Protein AF-A0A963B9F1-F1 (afdb_monomer_lite)

Structure (mmCIF, N/CA/C/O backbone):
data_AF-A0A963B9F1-F1
#
_entry.id   AF-A0A963B9F1-F1
#
loop_
_atom_site.group_PDB
_atom_site.id
_atom_site.type_symbol
_atom_site.label_atom_id
_atom_site.label_alt_id
_atom_site.label_comp_id
_atom_site.label_asym_id
_atom_site.label_entity_id
_atom_site.label_seq_id
_atom_site.pdbx_PDB_ins_code
_atom_site.Cartn_x
_atom_site.Cartn_y
_atom_site.Cartn_z
_atom_site.occupancy
_atom_site.B_iso_or_equiv
_atom_site.auth_seq_id
_atom_site.auth_comp_id
_atom_site.auth_asym_id
_atom_site.auth_atom_id
_atom_site.pdbx_PDB_model_num
ATOM 1 N N . ALA A 1 1 ? 7.879 -21.511 37.161 1.00 38.56 1 ALA A N 1
ATOM 2 C CA . ALA A 1 1 ? 8.448 -20.151 37.228 1.00 38.56 1 ALA A CA 1
ATOM 3 C C . ALA A 1 1 ? 9.359 -19.975 36.019 1.00 38.56 1 ALA A C 1
ATOM 5 O O . ALA A 1 1 ? 10.278 -20.769 35.866 1.00 38.56 1 ALA A O 1
ATOM 6 N N . ALA A 1 2 ? 9.032 -19.056 35.110 1.00 40.66 2 ALA A N 1
ATOM 7 C CA . ALA A 1 2 ? 9.805 -18.813 33.893 1.00 40.66 2 ALA A CA 1
ATOM 8 C C . ALA A 1 2 ? 10.841 -17.713 34.165 1.00 40.66 2 ALA A C 1
ATOM 10 O O . ALA A 1 2 ? 10.472 -16.612 34.568 1.00 40.66 2 ALA A O 1
ATOM 11 N N . ASN A 1 3 ? 12.123 -18.031 33.975 1.00 40.22 3 ASN A N 1
ATOM 12 C CA . ASN A 1 3 ? 13.225 -17.074 34.048 1.00 40.22 3 ASN A CA 1
ATOM 13 C C . ASN A 1 3 ? 13.148 -16.115 32.852 1.00 40.22 3 ASN A C 1
ATOM 15 O O . ASN A 1 3 ? 13.324 -16.539 31.710 1.00 40.22 3 ASN A O 1
ATOM 19 N N . GLY A 1 4 ? 12.885 -14.834 33.116 1.00 43.22 4 GLY A N 1
ATOM 20 C CA . GLY A 1 4 ? 12.982 -13.767 32.122 1.00 43.22 4 GLY A CA 1
ATOM 21 C C . GLY A 1 4 ? 14.445 -13.458 31.814 1.00 43.22 4 GLY A C 1
ATOM 22 O O . GLY A 1 4 ? 15.219 -13.166 32.724 1.00 43.22 4 GLY A O 1
ATOM 23 N N . GLN A 1 5 ? 14.831 -13.539 30.542 1.00 39.75 5 GLN A N 1
ATOM 24 C CA . GLN A 1 5 ? 16.130 -13.039 30.098 1.00 39.75 5 GLN A CA 1
ATOM 25 C C . GLN A 1 5 ? 16.158 -11.500 30.129 1.00 39.75 5 GLN A C 1
ATOM 27 O O . GLN A 1 5 ? 15.145 -10.871 29.811 1.00 39.75 5 GLN A O 1
ATOM 32 N N . PRO A 1 6 ? 17.293 -10.877 30.497 1.00 45.78 6 PRO A N 1
ATOM 33 C CA . PRO A 1 6 ? 17.422 -9.427 30.531 1.00 45.78 6 PRO A CA 1
ATOM 34 C C . PRO A 1 6 ? 17.456 -8.846 29.111 1.00 45.78 6 PRO A C 1
ATOM 36 O O . PRO A 1 6 ? 18.251 -9.254 28.267 1.00 45.78 6 PRO A O 1
ATOM 39 N N . ILE A 1 7 ? 16.587 -7.868 28.857 1.00 46.06 7 ILE A N 1
ATOM 40 C CA . ILE A 1 7 ? 16.582 -7.075 27.626 1.00 46.06 7 ILE A CA 1
ATOM 41 C C . ILE A 1 7 ? 17.747 -6.082 27.706 1.00 46.06 7 ILE A C 1
ATOM 43 O O . ILE A 1 7 ? 17.786 -5.225 28.588 1.00 46.06 7 ILE A O 1
ATOM 47 N N . HIS A 1 8 ? 18.705 -6.193 26.786 1.00 43.38 8 HIS A N 1
ATOM 48 C CA . HIS A 1 8 ? 19.819 -5.254 26.680 1.00 43.38 8 HIS A CA 1
ATOM 49 C C . HIS A 1 8 ? 19.353 -3.963 25.996 1.00 43.38 8 HIS A C 1
ATOM 51 O O . HIS A 1 8 ? 19.179 -3.913 24.780 1.00 43.38 8 HIS A O 1
ATOM 57 N N . HIS A 1 9 ? 19.167 -2.899 26.776 1.00 48.62 9 HIS A N 1
ATOM 58 C CA . HIS A 1 9 ? 19.015 -1.551 26.237 1.00 48.62 9 HIS A CA 1
ATOM 59 C C . HIS A 1 9 ? 20.385 -1.056 25.752 1.00 48.62 9 HIS A C 1
ATOM 61 O O . HIS A 1 9 ? 21.224 -0.645 26.553 1.00 48.62 9 HIS A O 1
ATOM 67 N N . LEU A 1 10 ? 20.631 -1.114 24.442 1.00 50.66 10 LEU A N 1
ATOM 68 C CA . LEU A 1 10 ? 21.811 -0.502 23.827 1.00 50.66 10 LEU A CA 1
ATOM 69 C C . LEU A 1 10 ? 21.589 1.013 23.742 1.00 50.66 10 LEU A C 1
ATOM 71 O O . LEU A 1 10 ? 20.921 1.510 22.839 1.00 50.66 10 LEU A O 1
ATOM 75 N N . ASN A 1 11 ? 22.110 1.747 24.726 1.00 50.19 11 ASN A N 1
ATOM 76 C CA . ASN A 1 11 ? 22.106 3.206 24.715 1.00 50.19 11 ASN A CA 1
ATOM 77 C C . ASN A 1 11 ? 23.386 3.714 24.036 1.00 50.19 11 ASN A C 1
ATOM 79 O O . ASN A 1 11 ? 24.432 3.838 24.671 1.00 50.19 11 ASN A O 1
ATOM 83 N N . TYR A 1 12 ? 23.292 3.992 22.737 1.00 54.94 12 TYR A N 1
ATOM 84 C CA . TYR A 1 12 ? 24.408 4.439 21.896 1.00 54.94 12 TYR A CA 1
ATOM 85 C C . TYR A 1 12 ? 25.029 5.776 22.344 1.00 54.94 12 TYR A C 1
ATOM 87 O O . TYR A 1 12 ? 26.174 6.061 22.010 1.00 54.94 12 TYR A O 1
ATOM 95 N N . PHE A 1 13 ? 24.319 6.578 23.144 1.00 56.03 13 PHE A N 1
ATOM 96 C CA . PHE A 1 13 ? 24.822 7.861 23.651 1.00 56.03 13 PHE A CA 1
ATOM 97 C C . PHE A 1 13 ? 25.803 7.738 24.826 1.00 56.03 13 PHE A C 1
ATOM 99 O O . PHE A 1 13 ? 26.420 8.731 25.197 1.00 56.03 13 PHE A O 1
ATOM 106 N N . ASN A 1 14 ? 25.967 6.540 25.398 1.00 61.44 14 ASN A N 1
ATOM 107 C CA . ASN A 1 14 ? 26.975 6.288 26.433 1.00 61.44 14 ASN A CA 1
ATOM 108 C C . ASN A 1 14 ? 28.345 5.896 25.861 1.00 61.44 14 ASN A C 1
ATOM 110 O O . ASN A 1 14 ? 29.298 5.760 26.626 1.00 61.44 14 ASN A O 1
ATOM 114 N N . ASP A 1 15 ? 28.453 5.694 24.546 1.00 72.12 15 ASP A N 1
ATOM 115 C CA . ASP A 1 15 ? 29.719 5.380 23.895 1.00 72.12 15 ASP A CA 1
ATOM 116 C C . ASP A 1 15 ? 30.427 6.662 23.429 1.00 72.12 15 ASP A C 1
ATOM 118 O O . ASP A 1 15 ? 29.980 7.375 22.526 1.00 72.12 15 ASP A O 1
ATOM 122 N N . GLU A 1 16 ? 31.570 6.943 24.051 1.00 74.69 16 GLU A N 1
ATOM 123 C CA . GLU A 1 16 ? 32.394 8.123 23.791 1.00 74.69 16 GLU A CA 1
ATOM 124 C C . GLU A 1 16 ? 32.883 8.186 22.331 1.00 74.69 16 GLU A C 1
ATOM 126 O O . GLU A 1 16 ? 33.052 9.277 21.775 1.00 74.69 16 GLU A O 1
ATOM 131 N N . ALA A 1 17 ? 33.075 7.032 21.681 1.00 72.81 17 ALA A N 1
ATOM 132 C CA . ALA A 1 17 ? 33.458 6.967 20.273 1.00 72.81 17 ALA A CA 1
ATOM 133 C C . ALA A 1 17 ? 32.316 7.436 19.358 1.00 72.81 17 ALA A C 1
ATOM 135 O O . ALA A 1 17 ? 32.539 8.234 18.442 1.00 72.81 17 ALA A O 1
ATOM 136 N N . THR A 1 18 ? 31.087 7.012 19.658 1.00 73.31 18 THR A N 1
ATOM 137 C CA . THR A 1 18 ? 29.875 7.417 18.936 1.00 73.31 18 THR A CA 1
ATOM 138 C C . THR A 1 18 ? 29.621 8.922 19.075 1.00 73.31 18 THR A C 1
ATOM 140 O O . THR A 1 18 ? 29.355 9.605 18.084 1.00 73.31 18 THR A O 1
ATOM 143 N N . VAL A 1 19 ? 29.793 9.482 20.277 1.00 73.81 19 VAL A N 1
ATOM 144 C CA . VAL A 1 19 ? 29.655 10.931 20.509 1.00 73.81 19 VAL A CA 1
ATOM 145 C C . VAL A 1 19 ? 30.707 11.726 19.729 1.00 73.81 19 VAL A C 1
ATOM 147 O O . VAL A 1 19 ? 30.368 12.713 19.072 1.00 73.81 19 VAL A O 1
ATOM 150 N N . ARG A 1 20 ? 31.975 11.287 19.730 1.00 70.19 20 ARG A N 1
ATOM 151 C CA . ARG A 1 20 ? 33.034 11.938 18.934 1.00 70.19 20 ARG A CA 1
ATOM 152 C C . ARG A 1 20 ? 32.742 11.903 17.439 1.00 70.19 20 ARG A C 1
ATOM 154 O O . ARG A 1 20 ? 32.940 12.914 16.767 1.00 70.19 20 ARG A O 1
ATOM 161 N N . PHE A 1 21 ? 32.265 10.771 16.924 1.00 76.56 21 PHE A N 1
ATOM 162 C CA . PHE A 1 21 ? 31.888 10.644 15.519 1.00 76.56 21 PHE A CA 1
ATOM 163 C C . PHE A 1 21 ? 30.776 11.629 15.144 1.00 76.56 21 PHE A C 1
ATOM 165 O O . PHE A 1 21 ? 30.893 12.313 14.127 1.00 76.56 21 PHE A O 1
ATOM 172 N N . LEU A 1 22 ? 29.732 11.752 15.970 1.00 74.75 22 LEU A N 1
ATOM 173 C CA . LEU A 1 22 ? 28.625 12.686 15.733 1.00 74.75 22 LEU A CA 1
ATOM 174 C C . LEU A 1 22 ? 29.092 14.147 15.743 1.00 74.75 22 LEU A C 1
ATOM 176 O O . LEU A 1 22 ? 28.729 14.911 14.852 1.00 74.75 22 LEU A O 1
ATOM 180 N N . LEU A 1 23 ? 29.950 14.527 16.691 1.00 75.31 23 LEU A N 1
ATOM 181 C CA . LEU A 1 23 ? 30.514 15.881 16.744 1.00 75.31 23 LEU A CA 1
ATOM 182 C C . LEU A 1 23 ? 31.376 16.195 15.513 1.00 75.31 23 LEU A C 1
ATOM 184 O O . LEU A 1 23 ? 31.288 17.290 14.961 1.00 75.31 23 LEU A O 1
ATOM 188 N N . HIS A 1 24 ? 32.172 15.227 15.053 1.00 72.50 24 HIS A N 1
ATOM 189 C CA . HIS A 1 24 ? 33.016 15.390 13.871 1.00 72.50 24 HIS A CA 1
ATOM 190 C C . HIS A 1 24 ? 32.199 15.454 12.571 1.00 72.50 24 HIS A C 1
ATOM 192 O O . HIS A 1 24 ? 32.461 16.289 11.709 1.00 72.50 24 HIS A O 1
ATOM 198 N N . SER A 1 25 ? 31.199 14.584 12.418 1.00 75.00 25 SER A N 1
ATOM 199 C CA . SER A 1 25 ? 30.391 14.477 11.194 1.00 75.00 25 SER A CA 1
ATOM 200 C C . SER A 1 25 ? 29.403 15.627 11.015 1.00 75.00 25 SER A C 1
ATOM 202 O O . SER A 1 25 ? 29.136 16.025 9.883 1.00 75.00 25 SER A O 1
ATOM 204 N N . LEU A 1 26 ? 28.904 16.204 12.110 1.00 74.62 26 LEU A N 1
ATOM 205 C CA . LEU A 1 26 ? 28.007 17.359 12.055 1.00 74.62 26 LEU A CA 1
ATOM 206 C C . LEU A 1 26 ? 28.749 18.690 11.854 1.00 74.62 26 LEU A C 1
ATOM 208 O O . LEU A 1 26 ? 28.098 19.715 11.669 1.00 74.62 26 LEU A O 1
ATOM 212 N N . GLY A 1 27 ? 30.089 18.696 11.885 1.00 66.56 27 GLY A N 1
ATOM 213 C CA . GLY A 1 27 ? 30.895 19.900 11.661 1.00 66.56 27 GLY A CA 1
ATOM 214 C C . GLY A 1 27 ? 30.623 21.023 12.668 1.00 66.56 27 GLY A C 1
ATOM 215 O O . GLY A 1 27 ? 30.940 22.181 12.396 1.00 66.56 27 GLY A O 1
ATOM 216 N N . ILE A 1 28 ? 30.020 20.695 13.815 1.00 57.59 28 ILE A N 1
ATOM 217 C CA . ILE A 1 28 ? 29.659 21.658 14.851 1.00 57.59 28 ILE A CA 1
ATOM 218 C C . ILE A 1 28 ? 30.955 22.020 15.579 1.00 57.59 28 ILE A C 1
ATOM 220 O O . ILE A 1 28 ? 31.384 21.335 16.509 1.00 57.59 28 ILE A O 1
ATOM 224 N N . ALA A 1 29 ? 31.601 23.106 15.145 1.00 55.84 29 ALA A N 1
ATOM 225 C CA . ALA A 1 29 ? 32.474 23.862 16.033 1.00 55.84 29 ALA A CA 1
ATOM 226 C C . ALA A 1 29 ? 31.669 24.151 17.304 1.00 55.84 29 ALA A C 1
ATOM 228 O O . ALA A 1 29 ? 30.486 24.463 17.193 1.00 55.84 29 ALA A O 1
ATOM 229 N N . GLN A 1 30 ? 32.272 23.979 18.484 1.00 54.88 30 GLN A N 1
ATOM 230 C CA . GLN A 1 30 ? 31.602 24.175 19.771 1.00 54.88 30 GLN A CA 1
ATOM 231 C C . GLN A 1 30 ? 31.126 25.627 19.929 1.00 54.88 30 GLN A C 1
ATOM 233 O O . GLN A 1 30 ? 31.752 26.435 20.610 1.00 54.88 30 GLN A O 1
ATOM 238 N N . GLU A 1 31 ? 30.018 25.974 19.285 1.00 53.56 31 GLU A N 1
ATOM 239 C CA . GLU A 1 31 ? 29.236 27.136 19.641 1.00 53.56 31 GLU A CA 1
ATOM 240 C C . GLU A 1 31 ? 28.576 26.828 20.986 1.00 53.56 31 GLU A C 1
ATOM 242 O O . GLU A 1 31 ? 28.044 25.727 21.180 1.00 53.56 31 GLU A O 1
ATOM 247 N N . PRO A 1 32 ? 28.633 27.758 21.952 1.00 52.31 32 PRO A N 1
ATOM 248 C CA . PRO A 1 32 ? 27.990 27.570 23.237 1.00 52.31 32 PRO A CA 1
ATOM 249 C C . PRO A 1 32 ? 26.487 27.407 23.007 1.00 52.31 32 PRO A C 1
ATOM 251 O O . PRO A 1 32 ? 25.777 28.357 22.675 1.00 52.31 32 PRO A O 1
ATOM 254 N N . VAL A 1 33 ? 26.008 26.174 23.170 1.00 52.34 33 VAL A N 1
ATOM 255 C CA . VAL A 1 33 ? 24.586 25.849 23.105 1.00 52.34 33 VAL A CA 1
ATOM 256 C C . VAL A 1 33 ? 23.898 26.670 24.187 1.00 52.34 33 VAL A C 1
ATOM 258 O O . VAL A 1 33 ? 24.155 26.490 25.378 1.00 52.34 33 VAL A O 1
ATOM 261 N N . THR A 1 34 ? 23.045 27.607 23.775 1.00 58.50 34 THR A N 1
ATOM 262 C CA . THR A 1 34 ? 22.205 28.347 24.719 1.00 58.50 34 THR A CA 1
ATOM 263 C C . THR A 1 34 ? 21.323 27.320 25.435 1.00 58.50 34 THR A C 1
ATOM 265 O O . THR A 1 34 ? 20.646 26.555 24.743 1.00 58.50 34 THR A O 1
ATOM 268 N N . PRO A 1 35 ? 21.332 27.245 26.780 1.00 58.03 35 PRO A N 1
ATOM 269 C CA . PRO A 1 35 ? 20.521 26.275 27.503 1.00 58.03 35 PRO A CA 1
ATOM 270 C C . PRO A 1 35 ? 19.056 26.423 27.089 1.00 58.03 35 PRO A C 1
ATOM 272 O O . PRO A 1 35 ? 18.465 27.489 27.268 1.00 58.03 35 PRO A O 1
ATOM 275 N N . LEU A 1 36 ? 18.475 25.372 26.503 1.00 50.44 36 LEU A N 1
ATOM 276 C CA . LEU A 1 36 ? 17.047 25.354 26.214 1.00 50.44 36 LEU A CA 1
ATOM 277 C C . LEU A 1 36 ? 16.308 25.330 27.549 1.00 50.44 36 LEU A C 1
ATOM 279 O O . LEU A 1 36 ? 16.338 24.331 28.262 1.00 50.44 36 LEU A O 1
ATOM 283 N N . ALA A 1 37 ? 15.661 26.440 27.892 1.00 61.66 37 ALA A N 1
ATOM 284 C CA . ALA A 1 37 ? 14.727 26.481 29.001 1.00 61.66 37 ALA A CA 1
ATOM 285 C C . ALA A 1 37 ? 13.483 25.664 28.596 1.00 61.66 37 ALA A C 1
ATOM 287 O O . ALA A 1 37 ? 12.766 26.099 27.692 1.00 61.66 37 ALA A O 1
ATOM 288 N N . PRO A 1 38 ? 13.217 24.501 29.224 1.00 56.03 38 PRO A N 1
ATOM 289 C CA . PRO A 1 38 ? 12.127 23.598 28.827 1.00 56.03 38 PRO A CA 1
ATOM 290 C C . PRO A 1 38 ? 10.740 24.241 28.968 1.00 56.03 38 PRO A C 1
ATOM 292 O O . PRO A 1 38 ? 9.791 23.829 28.311 1.00 56.03 38 PRO A O 1
ATOM 295 N N . GLU A 1 39 ? 10.653 25.303 29.767 1.00 62.25 39 GLU A N 1
ATOM 296 C CA . GLU A 1 39 ? 9.446 26.101 29.985 1.00 62.25 39 GLU A CA 1
ATOM 297 C C . GLU A 1 39 ? 9.170 27.096 28.842 1.00 62.25 39 GLU A C 1
ATOM 299 O O . GLU A 1 39 ? 8.106 27.712 28.772 1.00 62.25 39 GLU A O 1
ATOM 304 N N . THR A 1 40 ? 10.139 27.300 27.943 1.00 51.91 40 THR A N 1
ATOM 305 C CA . THR A 1 40 ? 10.026 28.277 26.857 1.00 51.91 40 THR A CA 1
ATOM 306 C C . THR A 1 40 ? 9.499 27.573 25.620 1.00 51.91 40 THR A C 1
ATOM 308 O O . THR A 1 40 ? 10.193 26.776 24.992 1.00 51.91 40 THR A O 1
ATOM 311 N N . SER A 1 41 ? 8.253 27.873 25.256 1.00 50.91 41 SER A N 1
ATOM 312 C CA . SER A 1 41 ? 7.658 27.356 24.024 1.00 50.91 41 SER A CA 1
ATOM 313 C C . SER A 1 41 ? 8.503 27.770 22.818 1.00 50.91 41 SER A C 1
ATOM 315 O O . SER A 1 41 ? 8.781 28.954 22.617 1.00 50.91 41 SER A O 1
ATOM 317 N N . LEU A 1 42 ? 8.910 26.788 22.012 1.00 53.94 42 LEU A N 1
ATOM 318 C CA . LEU A 1 42 ? 9.619 27.032 20.760 1.00 53.94 42 LEU A CA 1
ATOM 319 C C . LEU A 1 42 ? 8.748 27.891 19.828 1.00 53.94 42 LEU A C 1
ATOM 321 O O . LEU A 1 42 ? 7.524 27.728 19.822 1.00 53.94 42 LEU A O 1
ATOM 325 N N . PRO A 1 43 ? 9.344 28.785 19.021 1.00 45.00 43 PRO A N 1
ATOM 326 C CA . PRO A 1 43 ? 8.592 29.622 18.098 1.00 45.00 43 PRO A CA 1
ATOM 327 C C . PRO A 1 43 ? 7.819 28.747 17.104 1.00 45.00 43 PRO A C 1
ATOM 329 O O . PRO A 1 43 ? 8.384 28.151 16.184 1.00 45.00 43 PRO A O 1
ATOM 332 N N . SER A 1 44 ? 6.504 28.671 17.294 1.00 44.12 44 SER A N 1
ATOM 333 C CA . SER A 1 44 ? 5.600 27.996 16.378 1.00 44.12 44 SER A CA 1
ATOM 334 C C . SER A 1 44 ? 5.446 28.845 15.117 1.00 44.12 44 SER A C 1
ATOM 336 O O . SER A 1 44 ? 5.110 30.030 15.153 1.00 44.12 44 SER A O 1
ATOM 338 N N . ARG A 1 45 ? 5.706 28.238 13.955 1.00 44.50 45 ARG A N 1
ATOM 339 C CA . ARG A 1 45 ? 5.437 28.836 12.641 1.00 44.50 45 ARG A CA 1
ATOM 340 C C . ARG A 1 45 ? 3.927 28.863 12.379 1.00 44.50 45 ARG A C 1
ATOM 342 O O . ARG A 1 45 ? 3.421 28.146 11.522 1.00 44.50 45 ARG A O 1
ATOM 349 N N . HIS A 1 46 ? 3.197 29.705 13.103 1.00 38.78 46 HIS A N 1
ATOM 350 C CA . HIS A 1 46 ? 1.862 30.116 12.690 1.00 38.78 46 HIS A CA 1
ATOM 351 C C . HIS A 1 46 ? 2.004 31.252 11.679 1.00 38.78 46 HIS A C 1
ATOM 353 O O . HIS A 1 46 ? 2.396 32.372 12.005 1.00 38.78 46 HIS A O 1
ATOM 359 N N . PHE A 1 47 ? 1.712 30.945 10.417 1.00 42.97 47 PHE A N 1
ATOM 360 C CA . PHE A 1 47 ? 1.619 31.944 9.364 1.00 42.97 47 PHE A CA 1
ATOM 361 C C . PHE A 1 47 ? 0.552 32.987 9.725 1.00 42.97 47 PHE A C 1
ATOM 363 O O . PHE A 1 47 ? -0.632 32.677 9.861 1.00 42.97 47 PHE A O 1
ATOM 370 N N . PHE A 1 48 ? 0.987 34.242 9.841 1.00 38.69 48 PHE A N 1
ATOM 371 C CA . PHE A 1 48 ? 0.134 35.422 9.911 1.00 38.69 48 PHE A CA 1
ATOM 372 C C . PHE A 1 48 ? -0.796 35.475 8.692 1.00 38.69 48 PHE A C 1
ATOM 374 O O . PHE A 1 48 ? -0.388 35.873 7.599 1.00 38.69 48 PHE A O 1
ATOM 381 N N . ARG A 1 49 ? -2.080 35.157 8.876 1.00 36.44 49 ARG A N 1
ATOM 382 C CA . ARG A 1 49 ? -3.122 35.523 7.911 1.00 36.44 49 ARG A CA 1
ATOM 383 C C . ARG A 1 49 ? -3.469 36.999 8.106 1.00 36.44 49 ARG A C 1
ATOM 385 O O . ARG A 1 49 ? -4.454 37.350 8.747 1.00 36.44 49 ARG A O 1
ATOM 392 N N . ARG A 1 50 ? -2.633 37.883 7.558 1.00 35.59 50 ARG A N 1
ATOM 393 C CA . ARG A 1 50 ? -2.928 39.316 7.426 1.00 35.59 50 ARG A CA 1
ATOM 394 C C . ARG A 1 50 ? -3.969 39.483 6.316 1.00 35.59 50 ARG A C 1
ATOM 396 O O . ARG A 1 50 ? -3.621 39.622 5.148 1.00 35.59 50 ARG A O 1
ATOM 403 N N . ALA A 1 51 ? -5.250 39.436 6.674 1.00 37.12 51 ALA A N 1
ATOM 404 C CA . ALA A 1 51 ? -6.326 39.839 5.778 1.00 37.12 51 ALA A CA 1
ATOM 405 C C . ALA A 1 51 ? -6.257 41.360 5.585 1.00 37.12 51 ALA A C 1
ATOM 407 O O . ALA A 1 51 ? -6.578 42.148 6.471 1.00 37.12 51 ALA A O 1
ATOM 408 N N . ARG A 1 52 ? -5.768 41.764 4.413 1.00 34.47 52 ARG A N 1
ATOM 409 C CA . ARG A 1 52 ? -5.834 43.128 3.899 1.00 34.47 52 ARG A CA 1
ATOM 410 C C . ARG A 1 52 ? -7.123 43.209 3.080 1.00 34.47 52 ARG A C 1
ATOM 412 O O . ARG A 1 52 ? -7.191 42.654 1.993 1.00 34.47 52 ARG A O 1
ATOM 419 N N . GLY A 1 53 ? -8.138 43.862 3.626 1.00 30.05 53 GLY A N 1
ATOM 420 C CA . GLY A 1 53 ? -9.402 44.134 2.948 1.00 30.05 53 GLY A CA 1
ATOM 421 C C . GLY A 1 53 ? -10.040 45.347 3.599 1.00 30.05 53 GLY A C 1
ATOM 422 O O . GLY A 1 53 ? -10.753 45.219 4.585 1.00 30.05 53 GLY A O 1
ATOM 423 N N . GLY A 1 54 ? -9.689 46.533 3.108 1.00 31.14 54 GLY A N 1
ATOM 424 C CA . GLY A 1 54 ? -10.329 47.771 3.524 1.00 31.14 54 GLY A CA 1
ATOM 425 C C . GLY A 1 54 ? -11.658 47.954 2.801 1.00 31.14 54 GLY A C 1
ATOM 426 O O . GLY A 1 54 ? -11.747 47.692 1.606 1.00 31.14 54 GLY A O 1
ATOM 427 N N . SER A 1 55 ? -12.652 48.486 3.501 1.00 33.22 55 SER A N 1
ATOM 428 C CA . SER A 1 55 ? -13.508 49.520 2.930 1.00 33.22 55 SER A CA 1
ATOM 429 C C . SER A 1 55 ? -14.081 50.393 4.042 1.00 33.22 55 SER A C 1
ATOM 431 O O . SER A 1 55 ? -14.254 49.960 5.178 1.00 33.22 55 SER A O 1
ATOM 433 N N . ARG A 1 56 ? -14.254 51.660 3.686 1.00 30.41 56 ARG A N 1
ATOM 434 C CA . ARG A 1 56 ? -14.496 52.833 4.523 1.00 30.41 56 ARG A CA 1
ATOM 435 C C . ARG A 1 56 ? -15.937 52.890 5.030 1.00 30.41 56 ARG A C 1
ATOM 437 O O . ARG A 1 56 ? -16.862 52.551 4.302 1.00 30.41 56 ARG A O 1
ATOM 444 N N . SER A 1 57 ? -16.107 53.437 6.230 1.00 31.39 57 SER A N 1
ATOM 445 C CA . SER A 1 57 ? -17.360 54.009 6.722 1.00 31.39 57 SER A CA 1
ATOM 446 C C . SER A 1 57 ? -17.489 55.470 6.280 1.00 31.39 57 SER A C 1
ATOM 448 O O . SER A 1 57 ? -16.565 56.249 6.519 1.00 31.39 57 SER A O 1
ATOM 450 N N . ALA A 1 58 ? -18.633 55.843 5.707 1.00 30.44 58 ALA A N 1
ATOM 451 C CA . ALA A 1 58 ? -19.215 57.185 5.784 1.00 30.44 58 ALA A CA 1
ATOM 452 C C . ALA A 1 58 ? -20.660 57.145 5.257 1.00 30.44 58 ALA A C 1
ATOM 454 O O . ALA A 1 58 ? -20.894 56.547 4.209 1.00 30.44 58 ALA A O 1
ATOM 455 N N . GLY A 1 59 ? -21.580 57.830 5.941 1.00 29.39 59 GLY A N 1
ATOM 456 C CA . GLY A 1 59 ? -22.834 58.303 5.344 1.00 29.39 59 GLY A CA 1
ATOM 457 C C . GLY A 1 59 ? -24.110 57.861 6.051 1.00 29.39 59 GLY A C 1
ATOM 458 O O . GLY A 1 59 ? -24.531 56.720 5.918 1.00 29.39 59 GLY A O 1
ATOM 459 N N . GLU A 1 60 ? -24.701 58.809 6.771 1.00 28.56 60 GLU A N 1
ATOM 460 C CA . GLU A 1 60 ? -26.007 58.807 7.433 1.00 28.56 60 GLU A CA 1
ATOM 461 C C . GLU A 1 60 ? -27.192 58.651 6.458 1.00 28.56 60 GLU A C 1
ATOM 463 O O . GLU A 1 60 ? -27.064 58.934 5.267 1.00 28.56 60 GLU A O 1
ATOM 468 N N . GLY A 1 61 ? -28.372 58.288 6.980 1.00 28.48 61 GLY A N 1
ATOM 469 C CA . GLY A 1 61 ? -29.643 58.462 6.266 1.00 28.48 61 GLY A CA 1
ATOM 470 C C . GLY A 1 61 ? -30.791 57.579 6.759 1.00 28.48 61 GLY A C 1
ATOM 471 O O . GLY A 1 61 ? -30.850 56.398 6.439 1.00 28.48 61 GLY A O 1
ATOM 472 N N . GLU A 1 62 ? -31.690 58.190 7.530 1.00 27.00 62 GLU A N 1
ATOM 473 C CA . GLU A 1 62 ? -33.003 57.738 8.021 1.00 27.00 62 GLU A CA 1
ATOM 474 C C . GLU A 1 62 ? -33.869 56.901 7.054 1.00 27.00 62 GLU A C 1
ATOM 476 O O . GLU A 1 62 ? -33.958 57.214 5.870 1.00 27.00 62 GLU A O 1
ATOM 481 N N . ALA A 1 63 ? -34.639 55.942 7.595 1.00 31.09 63 ALA A N 1
ATOM 482 C CA . ALA A 1 63 ? -36.115 55.989 7.584 1.00 31.09 63 ALA A CA 1
ATOM 483 C C . ALA A 1 63 ? -36.762 54.788 8.317 1.00 31.09 63 ALA A C 1
ATOM 485 O O . ALA A 1 63 ? -36.337 53.642 8.202 1.00 31.09 63 ALA A O 1
ATOM 486 N N . SER A 1 64 ? -37.817 55.120 9.061 1.00 25.84 64 SER A N 1
ATOM 487 C CA . SER A 1 64 ? -38.712 54.352 9.937 1.00 25.84 64 SER A CA 1
ATOM 488 C C . SER A 1 64 ? -39.270 53.017 9.416 1.00 25.84 64 SER A C 1
ATOM 490 O O . SER A 1 64 ? -39.574 52.891 8.238 1.00 25.84 64 SER A O 1
ATOM 492 N N . PHE A 1 65 ? -39.539 52.062 10.319 1.00 29.05 65 PHE A N 1
ATOM 493 C CA . PHE A 1 65 ? -40.880 51.782 10.878 1.00 29.05 65 PHE A CA 1
ATOM 494 C C . PHE A 1 65 ? -40.802 50.725 12.005 1.00 29.05 65 PHE A C 1
ATOM 496 O O . PHE A 1 65 ? -39.943 49.849 12.016 1.00 29.05 65 PHE A O 1
ATOM 503 N N . GLU A 1 66 ? -41.686 50.895 12.987 1.00 29.25 66 GLU A N 1
ATOM 504 C CA . GLU A 1 66 ? -41.698 50.327 14.345 1.00 29.25 66 GLU A CA 1
ATOM 505 C C . GLU A 1 66 ? -42.546 49.009 14.442 1.00 29.25 66 GLU A C 1
ATOM 507 O O . GLU A 1 66 ? -42.902 48.461 13.401 1.00 29.25 66 GLU A O 1
ATOM 512 N N . PRO A 1 67 ? -42.833 48.400 15.619 1.00 39.75 67 PRO A N 1
ATOM 513 C CA . PRO A 1 67 ? -42.380 47.050 15.966 1.00 39.75 67 PRO A CA 1
ATOM 514 C C . PRO A 1 67 ? -43.516 46.018 16.167 1.00 39.75 67 PRO A C 1
ATOM 516 O O . PRO A 1 67 ? -44.697 46.345 16.263 1.00 39.75 67 PRO A O 1
ATOM 519 N N . THR A 1 68 ? -43.175 44.738 16.357 1.00 31.09 68 THR A N 1
ATOM 520 C CA . THR A 1 68 ? -44.047 43.817 17.109 1.00 31.09 68 THR A CA 1
ATOM 521 C C . THR A 1 68 ? -43.233 42.949 18.071 1.00 31.09 68 THR A C 1
ATOM 523 O O . THR A 1 68 ? -42.250 42.310 17.709 1.00 31.09 68 THR A O 1
ATOM 526 N N . ALA A 1 69 ? -43.675 43.025 19.325 1.00 34.81 69 ALA A N 1
ATOM 527 C CA . ALA A 1 69 ? -43.299 42.332 20.554 1.00 34.81 69 ALA A CA 1
ATOM 528 C C . ALA A 1 69 ? -43.126 40.800 20.427 1.00 34.81 69 ALA A C 1
ATOM 530 O O . ALA A 1 69 ? -43.686 40.201 19.522 1.00 34.81 69 ALA A O 1
ATOM 531 N N . VAL A 1 70 ? -42.508 40.019 21.323 1.00 29.25 70 VAL A N 1
ATOM 532 C CA . VAL A 1 70 ? -41.708 40.134 22.564 1.00 29.25 70 VAL A CA 1
ATOM 533 C C . VAL A 1 70 ? -41.326 38.675 22.874 1.00 29.25 70 VAL A C 1
ATOM 535 O O . VAL A 1 70 ? -42.204 37.818 22.823 1.00 29.25 70 VAL A O 1
ATOM 538 N N . ARG A 1 71 ? -40.086 38.384 23.291 1.00 27.27 71 ARG A N 1
ATOM 539 C CA . ARG A 1 71 ? -39.812 37.626 24.534 1.00 27.27 71 ARG A CA 1
ATOM 540 C C . ARG A 1 71 ? -38.337 37.738 24.907 1.00 27.27 71 ARG A C 1
ATOM 542 O O . ARG A 1 71 ? -37.451 37.505 24.096 1.00 27.27 71 ARG A O 1
ATOM 549 N N . LYS A 1 72 ? -38.100 38.131 26.155 1.00 28.55 72 LYS A N 1
ATOM 550 C CA . LYS A 1 72 ? -36.814 38.530 26.723 1.00 28.55 72 LYS A CA 1
ATOM 551 C C . LYS A 1 72 ? -36.456 37.586 27.891 1.00 28.55 72 LYS A C 1
ATOM 553 O O . LYS A 1 72 ? -37.355 37.218 28.643 1.00 28.55 72 LYS A O 1
ATOM 558 N N . VAL A 1 73 ? -35.142 37.367 28.066 1.00 32.06 73 VAL A N 1
ATOM 559 C CA . VAL A 1 73 ? -34.383 37.062 29.315 1.00 32.06 73 VAL A CA 1
ATOM 560 C C . VAL A 1 73 ? -34.242 35.575 29.747 1.00 32.06 73 VAL A C 1
ATOM 562 O O . VAL A 1 73 ? -35.210 34.834 29.592 1.00 32.06 73 VAL A O 1
ATOM 565 N N . PRO A 1 74 ? -33.106 35.135 30.368 1.00 41.62 74 PRO A N 1
ATOM 566 C CA . PRO A 1 74 ? -31.861 35.862 30.697 1.00 41.62 74 PRO A CA 1
ATOM 567 C C . PRO A 1 74 ? -30.552 35.308 30.117 1.00 41.62 74 PRO A C 1
ATOM 569 O O . PRO A 1 74 ? -30.378 34.120 29.869 1.00 41.62 74 PRO A O 1
ATOM 572 N N . ALA A 1 75 ? -29.590 36.230 30.058 1.00 28.69 75 ALA A N 1
ATOM 573 C CA . ALA A 1 75 ? -28.162 35.976 30.066 1.00 28.69 75 ALA A CA 1
ATOM 574 C C . ALA A 1 75 ? -27.686 35.541 31.464 1.00 28.69 75 ALA A C 1
ATOM 576 O O . ALA A 1 75 ? -28.070 36.145 32.466 1.00 28.69 75 ALA A O 1
ATOM 577 N N . ALA A 1 76 ? -26.778 34.569 31.507 1.00 31.45 76 ALA A N 1
ATOM 578 C CA . ALA A 1 76 ? -25.802 34.431 32.578 1.00 31.45 76 ALA A CA 1
ATOM 579 C C . ALA A 1 76 ? -24.416 34.519 31.933 1.00 31.45 76 ALA A C 1
ATOM 581 O O . ALA A 1 76 ? -24.046 33.698 31.096 1.00 31.45 76 ALA A O 1
ATOM 582 N N . ALA A 1 77 ? -23.697 35.580 32.287 1.00 32.56 77 ALA A N 1
ATOM 583 C CA . ALA A 1 77 ? -22.283 35.746 32.014 1.00 32.56 77 ALA A CA 1
ATOM 584 C C . ALA A 1 77 ? -21.479 34.701 32.800 1.00 32.56 77 ALA A C 1
ATOM 586 O O . ALA A 1 77 ? -21.824 34.393 33.940 1.00 32.56 77 ALA A O 1
ATOM 587 N N . GLY A 1 78 ? -20.385 34.202 32.224 1.00 27.95 78 GLY A N 1
ATOM 588 C CA . GLY A 1 78 ? -19.442 33.399 32.992 1.00 27.95 78 GLY A CA 1
ATOM 589 C C . GLY A 1 78 ? -18.435 32.622 32.162 1.00 27.95 78 GLY A C 1
ATOM 590 O O . GLY A 1 78 ? -18.635 31.448 31.889 1.00 27.95 78 GLY A O 1
ATOM 591 N N . SER A 1 79 ? -17.310 33.280 31.897 1.00 33.59 79 SER A N 1
ATOM 592 C CA . SER A 1 79 ? -15.984 32.687 31.721 1.00 33.59 79 SER A CA 1
ATOM 593 C C . SER A 1 79 ? -15.675 31.961 30.409 1.00 33.59 79 SER A C 1
ATOM 595 O O . SER A 1 79 ? -15.785 30.744 30.272 1.00 33.59 79 SER A O 1
ATOM 597 N N . GLU A 1 80 ? -15.083 32.733 29.497 1.00 36.69 80 GLU A N 1
ATOM 598 C CA . GLU A 1 80 ? -13.965 32.240 28.703 1.00 36.69 80 GLU A CA 1
ATOM 599 C C . GLU A 1 80 ? -12.899 31.675 29.653 1.00 36.69 80 GLU A C 1
ATOM 601 O O . GLU A 1 80 ? -12.283 32.392 30.439 1.00 36.69 80 GLU A O 1
ATOM 606 N N . ALA A 1 81 ? -12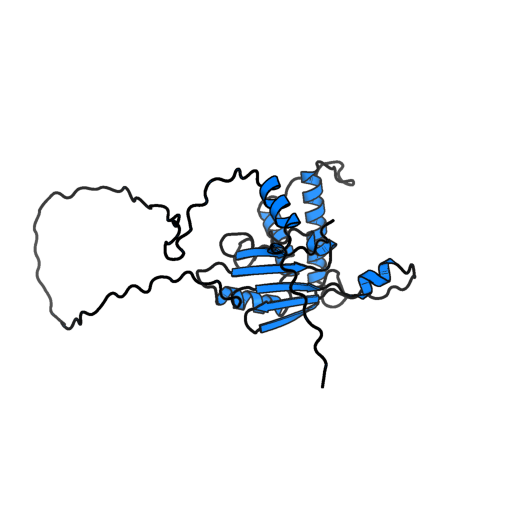.698 30.367 29.598 1.00 32.56 81 ALA A N 1
ATOM 607 C CA . ALA A 1 81 ? -11.422 29.756 29.911 1.00 32.56 81 ALA A CA 1
ATOM 608 C C . ALA A 1 81 ? -11.039 28.984 28.657 1.00 32.56 81 ALA A C 1
ATOM 610 O O . ALA A 1 81 ? -11.591 27.920 28.368 1.00 32.56 81 ALA A O 1
ATOM 611 N N . GLY A 1 82 ? -10.153 29.590 27.865 1.00 32.88 82 GLY A N 1
ATOM 612 C CA . GLY A 1 82 ? -9.539 28.943 26.723 1.00 32.88 82 GLY A CA 1
ATOM 613 C C . GLY A 1 82 ? -8.979 27.602 27.168 1.00 32.88 82 GLY A C 1
ATOM 614 O O . GLY A 1 82 ? -8.017 27.540 27.930 1.00 32.88 82 GLY A O 1
ATOM 615 N N . ARG A 1 83 ? -9.588 26.516 26.691 1.00 33.22 83 ARG A N 1
ATOM 616 C CA . ARG A 1 83 ? -8.874 25.251 26.616 1.00 33.22 83 ARG A CA 1
ATOM 617 C C . ARG A 1 83 ? -7.799 25.480 25.576 1.00 33.22 83 ARG A C 1
ATOM 619 O O . ARG A 1 83 ? -8.085 25.484 24.380 1.00 33.22 83 ARG A O 1
ATOM 626 N N . GLY A 1 84 ? -6.590 25.756 26.061 1.00 28.50 84 GLY A N 1
ATOM 627 C CA . GLY A 1 84 ? -5.391 25.603 25.264 1.00 28.50 84 GLY A CA 1
ATOM 628 C C . GLY A 1 84 ? -5.523 24.284 24.520 1.00 28.50 84 GLY A C 1
ATOM 629 O O . GLY A 1 84 ? -5.834 23.254 25.123 1.00 28.50 84 GLY A O 1
ATOM 630 N N . ALA A 1 85 ? -5.402 24.348 23.198 1.00 40.34 85 ALA A N 1
ATOM 631 C CA . ALA A 1 85 ? -5.119 23.165 22.421 1.00 40.34 85 ALA A CA 1
ATOM 632 C C . ALA A 1 85 ? -3.771 22.671 22.942 1.00 40.34 85 ALA A C 1
ATOM 634 O O . ALA A 1 85 ? -2.724 23.190 22.553 1.00 40.34 85 ALA A O 1
ATOM 635 N N . GLU A 1 86 ? -3.813 21.752 23.907 1.00 28.75 86 GLU A N 1
ATOM 636 C CA . GLU A 1 86 ? -2.647 20.957 24.233 1.00 28.75 86 GLU A CA 1
ATOM 637 C C . GLU A 1 86 ? -2.122 20.378 22.919 1.00 28.75 86 GLU A C 1
ATOM 639 O O . GLU A 1 86 ? -2.929 20.026 22.045 1.00 28.75 86 GLU A O 1
ATOM 644 N N . PRO A 1 87 ? -0.794 20.328 22.727 1.00 36.34 87 PRO A N 1
ATOM 645 C CA . PRO A 1 87 ? -0.242 19.592 21.612 1.00 36.34 87 PRO A CA 1
ATOM 646 C C . PRO A 1 87 ? -0.778 18.175 21.759 1.00 36.34 87 PRO A C 1
ATOM 648 O O . PRO A 1 87 ? -0.474 17.484 22.727 1.00 36.34 87 PRO A O 1
ATOM 651 N N . ASP A 1 88 ? -1.663 17.813 20.838 1.00 39.22 88 ASP A N 1
ATOM 652 C CA . ASP A 1 88 ? -2.301 16.517 20.754 1.00 39.22 88 ASP A CA 1
ATOM 653 C C . ASP A 1 88 ? -1.157 15.524 20.552 1.00 39.22 88 ASP A C 1
ATOM 655 O O . ASP A 1 88 ? -0.662 15.329 19.440 1.00 39.22 88 ASP A O 1
ATOM 659 N N . LEU A 1 89 ? -0.628 15.013 21.667 1.00 38.94 89 LEU A N 1
ATOM 660 C CA . LEU A 1 89 ? 0.298 13.901 21.694 1.00 38.94 89 LEU A CA 1
ATOM 661 C C . LEU A 1 89 ? -0.424 12.832 20.901 1.00 38.94 89 LEU A C 1
ATOM 663 O O . LEU A 1 89 ? -1.429 12.317 21.380 1.00 38.94 89 LEU A O 1
ATOM 667 N N . VAL A 1 90 ? 0.017 12.614 19.660 1.00 46.03 90 VAL A N 1
ATOM 668 C CA . VAL A 1 90 ? -0.566 11.664 18.718 1.00 46.03 90 VAL A CA 1
ATOM 669 C C . VAL A 1 90 ? -0.761 10.377 19.497 1.00 46.03 90 VAL A C 1
ATOM 671 O O . VAL A 1 90 ? 0.209 9.673 19.785 1.00 46.03 90 VAL A O 1
ATOM 674 N N . ASN A 1 91 ? -1.992 10.124 19.945 1.00 49.09 91 ASN A N 1
ATOM 675 C CA . ASN A 1 91 ? -2.250 8.960 20.762 1.00 49.09 91 ASN A CA 1
ATOM 676 C C . ASN A 1 91 ? -1.860 7.780 19.878 1.00 49.09 91 ASN A C 1
ATOM 678 O O . ASN A 1 91 ? -2.317 7.679 18.740 1.00 49.09 91 ASN A O 1
ATOM 682 N N . ALA A 1 92 ? -0.995 6.892 20.367 1.00 53.91 92 ALA A N 1
ATOM 683 C CA . ALA A 1 92 ? -0.550 5.730 19.595 1.00 53.91 92 ALA A CA 1
ATOM 684 C C . ALA A 1 92 ? -1.734 4.869 19.091 1.00 53.91 92 ALA A C 1
ATOM 686 O O . ALA A 1 92 ? -1.580 4.073 18.170 1.00 53.91 92 ALA A O 1
ATOM 687 N N . THR A 1 93 ? -2.931 5.059 19.660 1.00 61.59 93 THR A N 1
ATOM 688 C CA . THR A 1 93 ? -4.199 4.465 19.221 1.00 61.59 93 THR A CA 1
ATOM 689 C C . THR A 1 93 ? -4.720 4.969 17.875 1.00 61.59 93 THR A C 1
ATOM 691 O O . THR A 1 93 ? -5.521 4.266 17.262 1.00 61.59 93 THR A O 1
ATOM 694 N N . ASP A 1 94 ? -4.264 6.126 17.393 1.00 81.88 94 ASP A N 1
ATOM 695 C CA . ASP A 1 94 ? -4.807 6.806 16.207 1.00 81.88 94 ASP A CA 1
ATOM 696 C C . ASP A 1 94 ? -4.031 6.481 14.922 1.00 81.88 94 ASP A C 1
ATOM 698 O O . ASP A 1 94 ? -4.281 7.050 13.856 1.00 81.88 94 ASP A O 1
ATOM 702 N N . THR A 1 95 ? -3.108 5.524 15.011 1.00 92.06 95 THR A N 1
ATOM 703 C CA . THR A 1 95 ? -2.323 5.027 13.882 1.00 92.06 95 THR A CA 1
ATOM 704 C C . THR A 1 95 ? -2.856 3.681 13.414 1.00 92.06 95 THR A C 1
ATOM 706 O O . THR A 1 95 ? -3.013 2.745 14.199 1.00 92.06 95 THR A O 1
ATOM 709 N N . LEU A 1 96 ? -3.120 3.567 12.113 1.00 95.06 96 LEU A N 1
ATOM 710 C CA . LEU A 1 96 ? -3.413 2.294 11.468 1.00 95.06 96 LEU A CA 1
ATOM 711 C C . LEU A 1 96 ? -2.095 1.632 11.063 1.00 95.06 96 LEU A C 1
ATOM 713 O O . LEU A 1 96 ? -1.436 2.046 10.108 1.00 95.06 96 LEU A O 1
ATOM 717 N N . HIS A 1 97 ? -1.723 0.581 11.780 1.00 96.12 97 HIS A N 1
ATOM 718 C CA . HIS A 1 97 ? -0.570 -0.236 11.427 1.00 96.12 97 HIS A CA 1
ATOM 719 C C . HIS A 1 97 ? -0.996 -1.319 10.445 1.00 96.12 97 HIS A C 1
ATOM 721 O O . HIS A 1 97 ? -1.918 -2.085 10.727 1.00 96.12 97 HIS A O 1
ATOM 727 N N . LEU A 1 98 ? -0.305 -1.396 9.314 1.00 96.62 98 LEU A N 1
ATOM 728 C CA . LEU A 1 98 ? -0.423 -2.458 8.326 1.00 96.62 98 LEU A CA 1
ATOM 729 C C . LEU A 1 98 ? 0.908 -3.204 8.275 1.00 96.62 98 LEU A C 1
ATOM 731 O O . LEU A 1 98 ? 1.934 -2.614 7.949 1.00 96.62 98 LEU A O 1
ATOM 735 N N . THR A 1 99 ? 0.897 -4.499 8.567 1.00 96.38 99 THR A N 1
ATOM 736 C CA . THR A 1 99 ? 2.090 -5.346 8.519 1.00 96.38 99 THR A CA 1
ATOM 737 C C . THR A 1 99 ? 1.866 -6.495 7.550 1.00 96.38 99 THR A C 1
ATOM 739 O O . THR A 1 99 ? 1.063 -7.387 7.820 1.00 96.38 99 THR A O 1
ATOM 742 N N . ILE A 1 100 ? 2.583 -6.486 6.428 1.00 94.44 100 ILE A N 1
ATOM 743 C CA . ILE A 1 100 ? 2.602 -7.594 5.471 1.00 94.44 100 ILE A CA 1
ATOM 744 C C . ILE A 1 100 ? 3.692 -8.572 5.900 1.00 94.44 100 ILE A C 1
ATOM 746 O O . ILE A 1 100 ? 4.873 -8.223 5.944 1.00 94.44 100 ILE A O 1
ATOM 750 N N . LEU A 1 101 ? 3.274 -9.794 6.206 1.00 92.38 101 LEU A N 1
ATOM 751 C CA . LEU A 1 101 ? 4.119 -10.887 6.657 1.00 92.38 101 LEU A CA 1
ATOM 752 C C . LEU A 1 101 ? 4.316 -11.875 5.509 1.00 92.38 101 LEU A C 1
ATOM 754 O O . LEU A 1 101 ? 3.354 -12.452 4.992 1.00 92.38 101 LEU A O 1
ATOM 758 N N . GLY A 1 102 ? 5.575 -12.069 5.127 1.00 86.56 102 GLY A N 1
ATOM 759 C CA . GLY A 1 102 ? 5.994 -13.204 4.317 1.00 86.56 102 GLY A CA 1
ATOM 760 C C . GLY A 1 102 ? 5.698 -14.512 5.031 1.00 86.56 102 GLY A C 1
ATOM 761 O O . GLY A 1 102 ? 5.590 -14.559 6.257 1.00 86.56 102 GLY A O 1
ATOM 762 N N . SER A 1 103 ? 5.543 -15.579 4.258 1.00 73.75 103 SER A N 1
ATOM 763 C CA . SER A 1 103 ? 5.492 -16.901 4.856 1.00 73.75 103 SER A CA 1
ATOM 764 C C . SER A 1 103 ? 6.900 -17.495 4.921 1.00 73.75 103 SER A C 1
ATOM 766 O O . SER A 1 103 ? 7.639 -17.369 3.942 1.00 73.75 103 SER A O 1
ATOM 768 N N . PRO A 1 104 ? 7.259 -18.157 6.035 1.00 58.66 104 PRO A N 1
ATOM 769 C CA . PRO A 1 104 ? 8.582 -18.749 6.218 1.00 58.66 104 PRO A CA 1
ATOM 770 C C . PRO A 1 104 ? 8.969 -19.743 5.111 1.00 58.66 104 PRO A C 1
ATOM 772 O O . PRO A 1 104 ? 10.150 -19.854 4.794 1.00 58.66 104 PRO A O 1
ATOM 775 N N . ASP A 1 105 ? 8.011 -20.412 4.452 1.00 55.47 105 ASP A N 1
ATOM 776 C CA . ASP A 1 105 ? 8.363 -21.397 3.417 1.00 55.47 105 ASP A CA 1
ATOM 777 C C . ASP A 1 105 ? 8.784 -20.759 2.073 1.00 55.47 105 ASP A C 1
ATOM 779 O O . ASP A 1 105 ? 9.244 -21.480 1.187 1.00 55.47 105 ASP A O 1
ATOM 783 N N . GLU A 1 106 ? 8.662 -19.432 1.878 1.00 54.78 106 GLU A N 1
ATOM 784 C CA . GLU A 1 106 ? 9.225 -18.768 0.682 1.00 54.78 106 GLU A CA 1
ATOM 785 C C . GLU A 1 106 ? 10.760 -18.649 0.730 1.00 54.78 106 GLU A C 1
ATOM 787 O O . GLU A 1 106 ? 11.396 -18.731 -0.323 1.00 54.78 106 GLU A O 1
ATOM 792 N N . GLU A 1 107 ? 11.366 -18.508 1.913 1.00 51.25 107 GLU A N 1
ATOM 793 C CA . GLU A 1 107 ? 12.831 -18.451 2.058 1.00 51.25 107 GLU A CA 1
ATOM 794 C C . GLU A 1 107 ? 13.455 -19.840 1.859 1.00 51.25 107 GLU A C 1
ATOM 796 O O . GLU A 1 107 ? 14.385 -19.993 1.071 1.00 51.25 107 GLU A O 1
ATOM 801 N N . ILE A 1 108 ? 12.855 -20.876 2.454 1.00 50.00 108 ILE A N 1
ATOM 802 C CA . ILE A 1 108 ? 13.357 -22.262 2.411 1.00 50.00 108 ILE A CA 1
ATOM 803 C C . ILE A 1 108 ? 13.243 -22.867 0.996 1.00 50.00 108 ILE A C 1
ATOM 805 O O . ILE A 1 108 ? 14.148 -23.550 0.519 1.00 50.00 108 ILE A O 1
ATOM 809 N N . ALA A 1 109 ? 12.162 -22.570 0.263 1.00 51.03 109 ALA A N 1
ATOM 810 C CA . ALA A 1 109 ? 11.954 -23.087 -1.097 1.00 51.03 109 ALA A CA 1
ATOM 811 C C . ALA A 1 109 ? 12.886 -22.469 -2.161 1.00 51.03 109 ALA A C 1
ATOM 813 O O . ALA A 1 109 ? 12.882 -22.916 -3.311 1.00 51.03 109 ALA A O 1
ATOM 814 N N . SER A 1 110 ? 13.639 -21.422 -1.815 1.00 51.62 110 SER A N 1
ATOM 815 C CA . SER A 1 110 ? 14.595 -20.771 -2.719 1.00 51.62 110 SER A CA 1
ATOM 816 C C . SER A 1 110 ? 15.940 -21.509 -2.782 1.00 51.62 110 SER A C 1
ATOM 818 O O . SER A 1 110 ? 16.661 -21.352 -3.767 1.00 51.62 110 SER A O 1
ATOM 820 N N . GLU A 1 111 ? 16.255 -22.333 -1.776 1.00 52.75 111 GLU A N 1
ATOM 821 C CA . GLU A 1 111 ? 17.536 -23.047 -1.648 1.00 52.75 111 GLU A CA 1
ATOM 822 C C . GLU A 1 111 ? 17.456 -24.514 -2.103 1.00 52.75 111 GLU A C 1
ATOM 824 O O . GLU A 1 111 ? 18.406 -25.046 -2.679 1.00 52.75 111 GLU A O 1
ATOM 829 N N . GLU A 1 112 ? 16.306 -25.168 -1.938 1.00 51.72 112 GLU A N 1
ATOM 830 C CA . GLU A 1 112 ? 16.124 -26.566 -2.335 1.00 51.72 112 GLU A CA 1
ATOM 831 C C . GLU A 1 112 ? 15.481 -26.668 -3.728 1.00 51.72 112 GLU A C 1
ATOM 833 O O . GLU A 1 112 ? 14.267 -26.562 -3.900 1.00 51.72 112 GLU A O 1
ATOM 838 N N . GLY A 1 113 ? 16.313 -26.887 -4.755 1.00 52.59 113 GLY A N 1
ATOM 839 C CA . GLY A 1 113 ? 15.946 -27.039 -6.173 1.00 52.59 113 GLY A CA 1
ATOM 840 C C . GLY A 1 113 ? 15.094 -28.274 -6.524 1.00 52.59 113 GLY A C 1
ATOM 841 O O . GLY A 1 113 ? 15.421 -29.019 -7.450 1.00 52.59 113 GLY A O 1
ATOM 842 N N . GLY A 1 114 ? 13.990 -28.505 -5.814 1.00 50.31 114 GLY A N 1
ATOM 843 C CA . GLY A 1 114 ? 13.082 -29.636 -5.994 1.00 50.31 114 GLY A CA 1
ATOM 844 C C . GLY A 1 114 ? 11.809 -29.282 -6.769 1.00 50.31 114 GLY A C 1
ATOM 845 O O . GLY A 1 114 ? 11.092 -28.342 -6.443 1.00 50.31 114 GLY A O 1
ATOM 846 N N . ARG A 1 115 ? 11.478 -30.097 -7.779 1.00 47.75 115 ARG A N 1
ATOM 847 C CA . ARG A 1 115 ? 10.261 -30.068 -8.625 1.00 47.75 115 ARG A CA 1
ATOM 848 C C . ARG A 1 115 ? 8.946 -30.367 -7.877 1.00 47.75 115 ARG A C 1
ATOM 850 O O . ARG A 1 115 ? 8.039 -30.976 -8.441 1.00 47.75 115 ARG A O 1
ATOM 857 N N . GLN A 1 116 ? 8.786 -29.918 -6.642 1.00 48.69 116 GLN A N 1
ATOM 858 C CA . GLN A 1 116 ? 7.498 -29.967 -5.968 1.00 48.69 116 GLN A CA 1
ATOM 859 C C . GLN A 1 116 ? 6.773 -28.651 -6.288 1.00 48.69 116 GLN A C 1
ATOM 861 O O . GLN A 1 116 ? 7.203 -27.574 -5.883 1.00 48.69 116 GLN A O 1
ATOM 866 N N . ARG A 1 117 ? 5.658 -28.699 -7.034 1.00 48.62 117 ARG A N 1
ATOM 867 C CA . ARG A 1 117 ? 4.702 -27.573 -7.122 1.00 48.62 117 ARG A CA 1
ATOM 868 C C . ARG A 1 117 ? 3.976 -27.415 -5.775 1.00 48.62 117 ARG A C 1
ATOM 870 O O . ARG A 1 117 ? 2.747 -27.429 -5.722 1.00 48.62 117 ARG A O 1
ATOM 877 N N . SER A 1 118 ? 4.723 -27.320 -4.679 1.00 51.78 118 SER A N 1
ATOM 878 C CA . SER A 1 118 ? 4.213 -26.940 -3.370 1.00 51.78 118 SER A CA 1
ATOM 879 C C . SER A 1 118 ? 3.534 -25.591 -3.564 1.00 51.78 118 SER A C 1
ATOM 881 O O . SER A 1 118 ? 4.121 -24.675 -4.149 1.00 51.78 118 SER A O 1
ATOM 883 N N . ARG A 1 119 ? 2.266 -25.471 -3.156 1.00 57.56 119 ARG A N 1
ATOM 884 C CA . ARG A 1 119 ? 1.587 -24.173 -3.072 1.00 57.56 119 ARG A CA 1
ATOM 885 C C . ARG A 1 119 ? 2.511 -23.263 -2.278 1.00 57.56 119 ARG A C 1
ATOM 887 O O . ARG A 1 119 ? 2.620 -23.457 -1.074 1.00 57.56 119 ARG A O 1
ATOM 894 N N . ARG A 1 120 ? 3.180 -22.316 -2.950 1.00 61.38 120 ARG A N 1
ATOM 895 C CA . ARG A 1 120 ? 3.958 -21.299 -2.245 1.00 61.38 120 ARG A CA 1
ATOM 896 C C . ARG A 1 120 ? 3.031 -20.687 -1.210 1.00 61.38 120 ARG A C 1
ATOM 898 O O . ARG A 1 120 ? 1.904 -20.313 -1.576 1.00 61.38 120 ARG A O 1
ATOM 905 N N . PRO A 1 121 ? 3.436 -20.684 0.058 1.00 69.00 121 PRO A N 1
ATOM 906 C CA . PRO A 1 121 ? 2.571 -20.171 1.085 1.00 69.00 121 PRO A CA 1
ATOM 907 C C . PRO A 1 121 ? 2.303 -18.690 0.824 1.00 69.00 121 PRO A C 1
ATOM 909 O O . PRO A 1 121 ? 3.121 -17.938 0.298 1.00 69.00 121 PRO A O 1
ATOM 912 N N . MET A 1 122 ? 1.069 -18.308 1.098 1.00 81.12 122 MET A N 1
ATOM 913 C CA . MET A 1 122 ? 0.534 -17.009 0.736 1.00 81.12 122 MET A CA 1
ATOM 914 C C . MET A 1 122 ? 0.891 -16.014 1.840 1.00 81.12 122 MET A C 1
ATOM 916 O O . MET A 1 122 ? 0.667 -16.345 3.007 1.00 81.12 122 MET A O 1
ATOM 920 N N . PRO A 1 123 ? 1.397 -14.813 1.510 1.00 89.81 123 PRO A N 1
ATOM 921 C CA . PRO A 1 123 ? 1.628 -13.787 2.515 1.00 89.81 123 PRO A CA 1
ATOM 922 C C . PRO A 1 123 ? 0.338 -13.456 3.274 1.00 89.81 123 PRO A C 1
ATOM 924 O O . PRO A 1 123 ? -0.775 -13.681 2.780 1.00 89.81 123 PRO A O 1
ATOM 927 N N . MET A 1 124 ? 0.482 -12.905 4.473 1.00 92.94 124 MET A N 1
ATOM 928 C CA . MET A 1 124 ? -0.634 -12.412 5.280 1.00 92.94 124 MET A CA 1
ATOM 929 C C . MET A 1 124 ? -0.482 -10.920 5.546 1.00 92.94 124 MET A C 1
ATOM 931 O O . MET A 1 124 ? 0.623 -10.388 5.512 1.00 92.94 124 MET A O 1
ATOM 935 N N . ILE A 1 125 ? -1.592 -10.248 5.827 1.00 95.25 125 ILE A N 1
ATOM 936 C CA . ILE A 1 125 ? -1.610 -8.854 6.256 1.00 95.25 125 ILE A CA 1
ATOM 937 C C . ILE A 1 125 ? -2.283 -8.747 7.622 1.00 95.25 125 ILE A C 1
ATOM 939 O O . ILE A 1 125 ? -3.418 -9.184 7.814 1.00 95.25 125 ILE A O 1
ATOM 943 N N . LEU A 1 126 ? -1.557 -8.176 8.576 1.00 96.94 126 LEU A N 1
ATOM 944 C CA . LEU A 1 126 ? -2.038 -7.825 9.904 1.00 96.94 126 LEU A CA 1
ATOM 945 C C . LEU A 1 126 ? -2.353 -6.330 9.925 1.00 96.94 126 LEU A C 1
ATOM 947 O O . LEU A 1 126 ? -1.478 -5.514 9.652 1.00 96.94 126 LEU A O 1
ATOM 951 N N . ALA A 1 127 ? -3.583 -5.979 10.277 1.00 97.75 127 ALA A N 1
ATOM 952 C CA . ALA A 1 127 ? -4.007 -4.605 10.484 1.00 97.75 127 ALA A CA 1
ATOM 953 C C . ALA A 1 127 ? -4.356 -4.374 11.957 1.00 97.75 127 ALA A C 1
ATOM 955 O O . ALA A 1 127 ? -5.075 -5.177 12.560 1.00 97.75 127 ALA A O 1
ATOM 956 N N . ILE A 1 128 ? -3.848 -3.284 12.533 1.00 96.62 128 ILE A N 1
ATOM 957 C CA . ILE A 1 128 ? -4.084 -2.901 13.929 1.00 96.62 128 ILE A CA 1
ATOM 958 C C . ILE A 1 128 ? -4.483 -1.431 13.986 1.00 96.62 128 ILE A C 1
ATOM 960 O O . ILE A 1 128 ? -3.792 -0.582 13.427 1.00 96.62 128 ILE A O 1
ATOM 964 N N . TYR A 1 129 ? -5.574 -1.141 14.688 1.00 95.56 129 TYR A N 1
ATOM 965 C CA . TYR A 1 129 ? -6.012 0.219 14.985 1.00 95.56 129 TYR A CA 1
ATOM 966 C C . TYR A 1 129 ? -6.689 0.249 16.357 1.00 95.56 129 TYR A C 1
ATOM 968 O O . TYR A 1 129 ? -7.627 -0.517 16.605 1.00 95.56 129 TYR A O 1
ATOM 976 N N . GLY A 1 130 ? -6.193 1.085 17.272 1.00 91.31 130 GLY A N 1
ATOM 977 C CA . GLY A 1 130 ? -6.564 1.010 18.685 1.00 91.31 130 GLY A CA 1
ATOM 978 C C . GLY A 1 130 ? -6.353 -0.402 19.253 1.00 91.31 130 GLY A C 1
ATOM 979 O O . GLY A 1 130 ? -5.263 -0.966 19.175 1.00 91.31 130 GLY A O 1
ATOM 980 N N . SER A 1 131 ? -7.410 -0.998 19.810 1.00 91.44 131 SER A N 1
ATOM 981 C CA . SER A 1 131 ? -7.402 -2.381 20.315 1.00 91.44 131 SER A CA 1
ATOM 982 C C . SER A 1 131 ? -7.797 -3.433 19.270 1.00 91.44 131 SER A C 1
ATOM 984 O O . SER A 1 131 ? -7.640 -4.632 19.520 1.00 91.44 131 SER A O 1
ATOM 986 N N . ALA A 1 132 ? -8.307 -3.018 18.107 1.00 94.44 132 ALA A N 1
ATOM 987 C CA . ALA A 1 132 ? -8.770 -3.930 17.072 1.00 94.44 132 ALA A CA 1
ATOM 988 C C . ALA A 1 132 ? -7.589 -4.500 16.277 1.00 94.44 132 ALA A C 1
ATOM 990 O O . ALA A 1 132 ? -6.678 -3.774 15.877 1.00 94.44 132 ALA A O 1
ATOM 991 N N . ARG A 1 133 ? -7.625 -5.814 16.034 1.00 96.56 133 ARG A N 1
ATOM 992 C CA . ARG A 1 133 ? -6.612 -6.552 15.274 1.00 96.56 133 ARG A CA 1
ATOM 993 C C . ARG A 1 133 ? -7.289 -7.477 14.281 1.00 96.56 133 ARG A C 1
ATOM 995 O O . ARG A 1 133 ? -8.189 -8.229 14.649 1.00 96.56 133 ARG A O 1
ATOM 1002 N N . VAL A 1 134 ? -6.841 -7.427 13.039 1.00 97.06 134 VAL A N 1
ATOM 1003 C CA . VAL A 1 134 ? -7.383 -8.223 11.941 1.00 97.06 134 VAL A CA 1
ATOM 1004 C C . VAL A 1 134 ? -6.225 -8.847 11.181 1.00 97.06 134 VAL A C 1
ATOM 1006 O O . VAL A 1 134 ? -5.294 -8.143 10.809 1.00 97.06 134 VAL A O 1
ATOM 1009 N N . LEU A 1 135 ? -6.295 -10.151 10.930 1.00 96.12 135 LEU A N 1
ATOM 1010 C CA . LEU A 1 135 ? -5.320 -10.881 10.127 1.00 96.12 135 LEU A CA 1
ATOM 1011 C C . LEU A 1 135 ? -6.031 -11.476 8.913 1.00 96.12 135 LEU A C 1
ATOM 1013 O O . LEU A 1 135 ? -6.962 -12.263 9.069 1.00 96.12 135 LEU A O 1
ATOM 1017 N N . GLU A 1 136 ? -5.592 -11.103 7.718 1.00 93.69 136 GLU A N 1
ATOM 1018 C CA . GLU A 1 136 ? -6.171 -11.561 6.455 1.00 93.69 136 GLU A CA 1
ATOM 1019 C C . GLU A 1 136 ? -5.098 -12.166 5.550 1.00 93.69 136 GLU A C 1
ATOM 1021 O O . GLU A 1 136 ? -3.908 -11.854 5.640 1.00 93.69 136 GLU A O 1
ATOM 1026 N N . LYS A 1 137 ? -5.526 -13.034 4.632 1.00 90.31 137 LYS A N 1
ATOM 1027 C CA . LYS A 1 137 ? -4.646 -13.509 3.558 1.00 90.31 137 LYS A CA 1
ATOM 1028 C C . LYS A 1 137 ? -4.338 -12.354 2.612 1.00 90.31 137 LYS A C 1
ATOM 1030 O O . LYS A 1 137 ? -5.235 -11.593 2.263 1.00 90.31 137 LYS A O 1
ATOM 1035 N N . PHE A 1 138 ? -3.104 -12.288 2.127 1.00 89.81 138 PHE A N 1
ATOM 1036 C CA . PHE A 1 138 ? -2.633 -11.258 1.209 1.00 89.81 138 PHE A CA 1
ATOM 1037 C C . PHE A 1 138 ? -2.364 -11.856 -0.189 1.00 89.81 138 PHE A C 1
ATOM 1039 O O . PHE A 1 138 ? -1.262 -12.322 -0.490 1.00 89.81 138 PHE A O 1
ATOM 1046 N N . PRO A 1 139 ? -3.401 -11.951 -1.045 1.00 83.88 139 PRO A N 1
ATOM 1047 C CA . PRO A 1 139 ? -3.331 -12.591 -2.361 1.00 83.88 139 PRO A CA 1
ATOM 1048 C C . PRO A 1 139 ? -2.453 -11.850 -3.359 1.00 83.88 139 PRO A C 1
ATOM 1050 O O . PRO A 1 139 ? -2.886 -10.907 -4.008 1.00 83.88 139 PRO A O 1
ATOM 1053 N N . THR A 1 140 ? -1.257 -12.386 -3.584 1.00 84.56 140 THR A N 1
ATOM 1054 C CA . THR A 1 140 ? -0.328 -11.916 -4.622 1.00 84.56 140 THR A CA 1
ATOM 1055 C C . THR A 1 140 ? -0.529 -12.594 -5.981 1.00 84.56 140 THR A C 1
ATOM 1057 O O . THR A 1 140 ? 0.026 -12.164 -6.991 1.00 84.56 140 THR A O 1
ATOM 1060 N N . ARG A 1 141 ? -1.314 -13.679 -6.032 1.00 77.88 141 ARG A N 1
ATOM 1061 C CA . ARG A 1 141 ? -1.579 -14.482 -7.236 1.00 77.88 141 ARG A CA 1
ATOM 1062 C C . ARG A 1 141 ? -3.029 -14.945 -7.281 1.00 77.88 141 ARG A C 1
ATOM 1064 O O . ARG A 1 141 ? -3.675 -15.108 -6.247 1.00 77.88 141 ARG A O 1
ATOM 1071 N N . ASN A 1 142 ? -3.516 -15.223 -8.489 1.00 69.31 142 ASN A N 1
ATOM 1072 C CA . ASN A 1 142 ? -4.827 -15.834 -8.679 1.00 69.31 142 ASN A CA 1
ATOM 1073 C C . ASN A 1 142 ? -4.798 -17.266 -8.129 1.00 69.31 142 ASN A C 1
ATOM 1075 O O . ASN A 1 142 ? -4.145 -18.146 -8.685 1.00 69.31 142 ASN A O 1
ATOM 1079 N N . SER A 1 143 ? -5.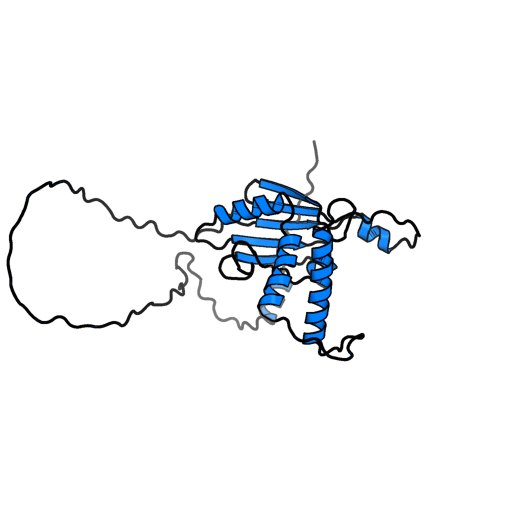500 -17.489 -7.023 1.00 59.38 143 SER A N 1
ATOM 1080 C CA . SER A 1 143 ? -5.722 -18.804 -6.417 1.00 59.38 143 SER A CA 1
ATOM 1081 C C . SER A 1 143 ? -7.230 -19.052 -6.386 1.00 59.38 143 SER A C 1
ATOM 1083 O O . SER A 1 143 ? -7.973 -18.142 -6.015 1.00 59.38 143 SER A O 1
ATOM 1085 N N . GLY A 1 144 ? -7.661 -20.248 -6.811 1.00 51.06 144 GLY A N 1
ATOM 1086 C CA . GLY A 1 144 ? -9.038 -20.642 -7.165 1.00 51.06 144 GLY A CA 1
ATOM 1087 C C . GLY A 1 144 ? -10.127 -20.386 -6.114 1.00 51.06 144 GLY A C 1
ATOM 1088 O O . GLY A 1 144 ? -10.641 -21.318 -5.512 1.00 51.06 144 GLY A O 1
ATOM 1089 N N . GLY A 1 145 ? -10.482 -19.115 -5.927 1.00 54.34 145 GLY A N 1
ATOM 1090 C CA . GLY A 1 145 ? -11.496 -18.612 -4.997 1.00 54.34 145 GLY A CA 1
ATOM 1091 C C . GLY A 1 145 ? -11.375 -17.101 -4.736 1.00 54.34 145 GLY A C 1
ATOM 1092 O O . GLY A 1 145 ? -12.382 -16.437 -4.531 1.00 54.34 145 GLY A O 1
ATOM 1093 N N . LEU A 1 146 ? -10.165 -16.526 -4.831 1.00 54.41 146 LEU A N 1
ATOM 1094 C CA . LEU A 1 146 ? -9.886 -15.080 -4.704 1.00 54.41 146 LEU A CA 1
ATOM 1095 C C . LEU A 1 146 ? -9.385 -14.498 -6.040 1.00 54.41 146 LEU A C 1
ATOM 1097 O O . LEU A 1 146 ? -8.353 -13.832 -6.118 1.00 54.41 146 LEU A O 1
ATOM 1101 N N . ALA A 1 147 ? -10.105 -14.787 -7.126 1.00 52.91 147 ALA A N 1
ATOM 1102 C CA . ALA A 1 147 ? -9.671 -14.473 -8.489 1.00 52.91 147 ALA A CA 1
ATOM 1103 C C . ALA A 1 147 ? -9.467 -12.971 -8.764 1.00 52.91 147 ALA A C 1
ATOM 1105 O O . ALA A 1 147 ? -8.748 -12.635 -9.694 1.00 52.91 147 ALA A O 1
ATOM 1106 N N . ARG A 1 148 ? -10.068 -12.063 -7.980 1.00 59.91 148 ARG A N 1
ATOM 1107 C CA . ARG A 1 148 ? -9.931 -10.613 -8.202 1.00 59.91 148 ARG A CA 1
ATOM 1108 C C . ARG A 1 148 ? -8.638 -10.040 -7.625 1.00 59.91 148 ARG A C 1
ATOM 1110 O O . ARG A 1 148 ? -7.961 -9.277 -8.301 1.00 59.91 148 ARG A O 1
ATOM 1117 N N . SER A 1 149 ? -8.217 -10.449 -6.434 1.00 59.06 149 SER A N 1
ATOM 1118 C CA . SER A 1 149 ? -7.086 -9.784 -5.778 1.00 59.06 149 SER A CA 1
ATOM 1119 C C . SER A 1 149 ? -5.724 -10.104 -6.406 1.00 59.06 149 SER A C 1
ATOM 1121 O O . SER A 1 149 ? -4.871 -9.227 -6.508 1.00 59.06 149 SER A O 1
ATOM 1123 N N . GLY A 1 150 ? -5.539 -11.316 -6.939 1.00 68.88 150 GLY A N 1
ATOM 1124 C CA . GLY A 1 150 ? -4.336 -11.637 -7.714 1.00 68.88 150 GLY A CA 1
ATOM 1125 C C . GLY A 1 150 ? -4.242 -10.867 -9.039 1.00 68.88 150 GLY A C 1
ATOM 1126 O O . GLY A 1 150 ? -3.136 -10.629 -9.528 1.00 68.88 150 GLY A O 1
ATOM 1127 N N . THR A 1 151 ? -5.372 -10.411 -9.596 1.00 81.56 151 THR A N 1
ATOM 1128 C CA . THR A 1 151 ? -5.363 -9.555 -10.792 1.00 81.56 151 THR A CA 1
ATOM 1129 C C . THR A 1 151 ? -4.840 -8.159 -10.478 1.00 81.56 151 THR A C 1
ATOM 1131 O O . THR A 1 151 ? -4.108 -7.611 -11.297 1.00 81.56 151 THR A O 1
ATOM 1134 N N . HIS A 1 152 ? -5.099 -7.619 -9.279 1.00 90.25 152 HIS A N 1
ATOM 1135 C CA . HIS A 1 152 ? -4.533 -6.332 -8.867 1.00 90.25 152 HIS A CA 1
ATOM 1136 C C . HIS A 1 152 ? -3.007 -6.379 -8.861 1.00 90.25 152 HIS A C 1
ATOM 1138 O O . HIS A 1 152 ? -2.385 -5.524 -9.479 1.00 90.25 152 HIS A O 1
ATOM 1144 N N . PHE A 1 153 ? -2.395 -7.421 -8.289 1.00 89.81 153 PHE A N 1
ATOM 1145 C CA . PHE A 1 153 ? -0.936 -7.581 -8.316 1.00 89.81 15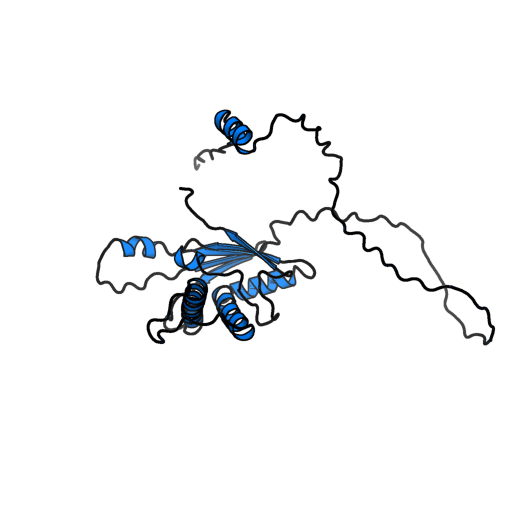3 PHE A CA 1
ATOM 1146 C C . PHE A 1 153 ? -0.363 -7.670 -9.729 1.00 89.81 153 PHE A C 1
ATOM 1148 O O . PHE A 1 153 ? 0.662 -7.054 -10.014 1.00 89.81 153 PHE A O 1
ATOM 1155 N N . GLN A 1 154 ? -1.029 -8.384 -10.637 1.00 89.88 154 GLN A N 1
ATOM 1156 C CA . GLN A 1 154 ? -0.600 -8.436 -12.036 1.00 89.88 154 GLN A CA 1
ATOM 1157 C C . GLN A 1 154 ? -0.627 -7.049 -12.689 1.00 89.88 154 GLN A C 1
ATOM 1159 O O . GLN A 1 154 ? 0.325 -6.693 -13.383 1.00 89.88 154 GLN A O 1
ATOM 1164 N N . GLN A 1 155 ? -1.678 -6.261 -12.451 1.00 93.44 155 GLN A N 1
ATOM 1165 C CA . GLN A 1 155 ? -1.777 -4.901 -12.984 1.00 93.44 155 GLN A CA 1
ATOM 1166 C C . GLN A 1 155 ? -0.761 -3.954 -12.339 1.00 93.44 155 GLN A C 1
ATOM 1168 O O . GLN A 1 155 ? -0.098 -3.203 -13.053 1.00 93.44 155 GLN A O 1
ATOM 1173 N N . ILE A 1 156 ? -0.572 -4.042 -11.018 1.00 94.94 156 ILE A N 1
ATOM 1174 C CA . ILE A 1 156 ? 0.423 -3.260 -10.277 1.00 94.94 156 ILE A CA 1
ATOM 1175 C C . ILE A 1 156 ? 1.817 -3.521 -10.840 1.00 94.94 156 ILE A C 1
ATOM 1177 O O . ILE A 1 156 ? 2.512 -2.578 -11.203 1.00 94.94 156 ILE A O 1
ATOM 1181 N N . ILE A 1 157 ? 2.218 -4.790 -10.958 1.00 92.75 157 ILE A N 1
ATOM 1182 C CA . ILE A 1 157 ? 3.553 -5.166 -11.440 1.00 92.75 157 ILE A CA 1
ATOM 1183 C C . ILE A 1 157 ? 3.759 -4.678 -12.874 1.00 92.75 157 ILE A C 1
ATOM 1185 O O . ILE A 1 157 ? 4.782 -4.062 -13.169 1.00 92.75 157 ILE A O 1
ATOM 1189 N N . ARG A 1 158 ? 2.787 -4.911 -13.767 1.00 93.25 158 ARG A N 1
ATOM 1190 C CA . ARG A 1 158 ? 2.869 -4.455 -15.164 1.00 93.25 158 ARG A CA 1
ATOM 1191 C C . ARG A 1 158 ? 3.055 -2.945 -15.247 1.00 93.25 158 ARG A C 1
ATOM 1193 O O . ARG A 1 158 ? 3.974 -2.481 -15.920 1.00 93.25 158 ARG A O 1
ATOM 1200 N N . ARG A 1 159 ? 2.215 -2.186 -14.542 1.00 95.12 159 ARG A N 1
ATOM 1201 C CA . ARG A 1 159 ? 2.265 -0.724 -14.565 1.00 95.12 159 ARG A CA 1
ATOM 1202 C C . ARG A 1 159 ? 3.538 -0.191 -13.912 1.00 95.12 159 ARG A C 1
ATOM 1204 O O . ARG A 1 159 ? 4.172 0.684 -14.486 1.00 95.12 159 ARG A O 1
ATOM 1211 N N . HIS A 1 160 ? 3.953 -0.752 -12.778 1.00 94.50 160 HIS A N 1
ATOM 1212 C CA . HIS A 1 160 ? 5.193 -0.376 -12.101 1.00 94.50 160 HIS A CA 1
ATOM 1213 C C . HIS A 1 160 ? 6.417 -0.583 -13.003 1.00 94.50 160 HIS A C 1
ATOM 1215 O O . HIS A 1 160 ? 7.229 0.325 -13.143 1.00 94.50 160 HIS A O 1
ATOM 1221 N N . ILE A 1 161 ? 6.517 -1.730 -13.688 1.00 93.06 161 ILE A N 1
ATOM 1222 C CA . ILE A 1 161 ? 7.593 -1.982 -14.660 1.00 93.06 161 ILE A CA 1
ATOM 1223 C C . ILE A 1 161 ? 7.541 -0.967 -15.809 1.00 93.06 161 ILE A C 1
ATOM 1225 O O . ILE A 1 161 ? 8.587 -0.467 -16.218 1.00 93.06 161 ILE A O 1
ATOM 1229 N N . SER A 1 162 ? 6.349 -0.649 -16.322 1.00 93.62 162 SER A N 1
ATOM 1230 C CA . SER A 1 162 ? 6.179 0.346 -17.389 1.00 93.62 162 SER A CA 1
ATOM 1231 C C . SER A 1 162 ? 6.663 1.734 -16.963 1.00 93.62 162 SER A C 1
ATOM 1233 O O . SER A 1 162 ? 7.431 2.357 -17.690 1.00 93.62 162 SER A O 1
ATOM 1235 N N . ILE A 1 163 ? 6.279 2.188 -15.765 1.00 93.81 163 ILE A N 1
ATOM 1236 C CA . ILE A 1 163 ? 6.724 3.468 -15.195 1.00 93.81 163 ILE A CA 1
ATOM 1237 C C . ILE A 1 163 ? 8.244 3.469 -15.029 1.00 93.81 163 ILE A C 1
ATOM 1239 O O . ILE A 1 163 ? 8.908 4.385 -15.501 1.00 93.81 163 ILE A O 1
ATOM 1243 N N . SER A 1 164 ? 8.814 2.423 -14.425 1.00 92.00 164 SER A N 1
ATOM 1244 C CA . SER A 1 164 ? 10.265 2.319 -14.234 1.00 92.00 164 SER A CA 1
ATOM 1245 C C . SER A 1 164 ? 11.026 2.365 -15.560 1.00 92.00 164 SER A C 1
ATOM 1247 O O . SER A 1 164 ? 12.048 3.036 -15.652 1.00 92.00 164 SER A O 1
ATOM 1249 N N . ARG A 1 165 ? 10.514 1.716 -16.613 1.00 93.56 165 ARG A N 1
ATOM 1250 C CA . ARG A 1 165 ? 11.105 1.784 -17.960 1.00 93.56 165 ARG A CA 1
ATOM 1251 C C . ARG A 1 165 ? 11.012 3.172 -18.575 1.00 93.56 165 ARG A C 1
ATOM 1253 O O . ARG A 1 165 ? 11.997 3.621 -19.149 1.00 93.56 165 ARG A O 1
ATOM 1260 N N . SER A 1 166 ? 9.867 3.835 -18.426 1.00 93.50 166 SER A N 1
ATOM 1261 C CA . SER A 1 166 ? 9.672 5.214 -18.879 1.00 93.50 166 SER A CA 1
ATOM 1262 C C . SER A 1 166 ? 10.701 6.149 -18.237 1.00 93.50 166 SER A C 1
ATOM 1264 O O . SER A 1 166 ? 11.436 6.843 -18.935 1.00 93.50 166 SER A O 1
ATOM 1266 N N . LEU A 1 167 ? 10.853 6.068 -16.910 1.00 92.31 167 LEU A N 1
ATOM 1267 C CA . LEU A 1 167 ? 11.808 6.875 -16.143 1.00 92.31 167 LEU A CA 1
ATOM 1268 C C . LEU A 1 167 ? 13.275 6.568 -16.478 1.00 92.31 167 LEU A C 1
ATOM 1270 O O . LEU A 1 167 ? 14.119 7.455 -16.404 1.00 92.31 167 LEU A O 1
ATOM 1274 N N . GLN A 1 168 ? 13.587 5.321 -16.836 1.00 94.12 168 GLN A N 1
ATOM 1275 C CA . GLN A 1 168 ? 14.941 4.892 -17.206 1.00 94.12 168 GLN A CA 1
ATOM 1276 C C . GLN A 1 168 ? 15.242 5.061 -18.705 1.00 94.12 168 GLN A C 1
ATOM 1278 O O . GLN A 1 168 ? 16.358 4.770 -19.131 1.00 94.12 168 GLN A O 1
ATOM 1283 N N . GLY A 1 169 ? 14.268 5.485 -19.520 1.00 93.25 169 GLY A N 1
ATOM 1284 C CA . GLY A 1 169 ? 14.419 5.571 -20.975 1.00 93.25 169 GLY A CA 1
ATOM 1285 C C . GLY A 1 169 ? 14.631 4.214 -21.659 1.00 93.25 169 GLY A C 1
ATOM 1286 O O . GLY A 1 169 ? 15.217 4.153 -22.737 1.00 93.25 169 GLY A O 1
ATOM 1287 N N . ILE A 1 170 ? 14.192 3.114 -21.036 1.00 93.31 170 ILE A N 1
ATOM 1288 C CA . ILE A 1 170 ? 14.384 1.759 -21.567 1.00 93.31 170 ILE A CA 1
ATOM 1289 C C . ILE A 1 170 ? 13.211 1.410 -22.495 1.00 93.31 170 ILE A C 1
ATOM 1291 O O . ILE A 1 170 ? 12.064 1.398 -22.036 1.00 93.31 170 ILE A O 1
ATOM 1295 N N . PRO A 1 171 ? 13.463 1.072 -23.773 1.00 91.50 171 PRO A N 1
ATOM 1296 C CA . PRO A 1 171 ? 12.404 0.685 -24.692 1.00 91.50 171 PRO A CA 1
ATOM 1297 C C . PRO A 1 171 ? 11.776 -0.649 -24.286 1.00 91.50 171 PRO A C 1
ATOM 1299 O O . PRO A 1 171 ? 12.451 -1.573 -23.814 1.00 91.50 171 PRO A O 1
ATOM 1302 N N . ASP A 1 172 ? 10.466 -0.774 -24.486 1.00 88.94 172 ASP A N 1
ATOM 1303 C CA . ASP A 1 172 ? 9.814 -2.065 -24.340 1.00 88.94 172 ASP A CA 1
ATOM 1304 C C . ASP A 1 172 ? 10.259 -3.019 -25.455 1.00 88.94 172 ASP A C 1
ATOM 1306 O O . ASP A 1 172 ? 10.342 -2.648 -26.622 1.00 88.94 172 ASP A O 1
ATOM 1310 N N . LYS A 1 173 ? 10.501 -4.283 -25.103 1.00 84.94 173 LYS A N 1
ATOM 1311 C CA . LYS A 1 173 ? 10.967 -5.302 -26.051 1.00 84.94 173 LYS A CA 1
ATOM 1312 C C . LYS A 1 173 ? 9.946 -5.592 -27.152 1.00 84.94 173 LYS A C 1
ATOM 1314 O O . LYS A 1 173 ? 10.345 -6.052 -28.214 1.00 84.94 173 LYS A O 1
ATOM 1319 N N . SER A 1 174 ? 8.654 -5.380 -26.883 1.00 85.75 174 SER A N 1
ATOM 1320 C CA . SER A 1 174 ? 7.592 -5.658 -27.853 1.00 85.75 174 SER A CA 1
AT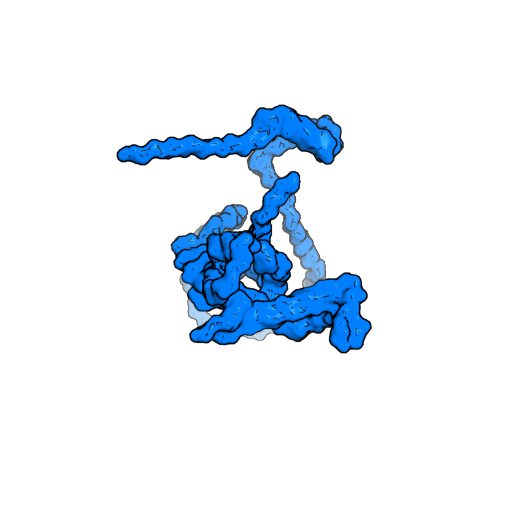OM 1321 C C . SER A 1 174 ? 7.341 -4.493 -28.813 1.00 85.75 174 SER A C 1
ATOM 1323 O O . SER A 1 174 ? 7.182 -4.717 -30.007 1.00 85.75 174 SER A O 1
ATOM 1325 N N . SER A 1 175 ? 7.355 -3.259 -28.302 1.00 86.81 175 SER A N 1
ATOM 1326 C CA . SER A 1 175 ? 7.089 -2.044 -29.086 1.00 86.81 175 SER A CA 1
ATOM 1327 C C . SER A 1 175 ? 8.353 -1.434 -29.711 1.00 86.81 175 SER A C 1
ATOM 1329 O O . SER A 1 175 ? 8.289 -0.758 -30.733 1.00 86.81 175 SER A O 1
ATOM 1331 N N . GLY A 1 176 ? 9.523 -1.637 -29.100 1.00 89.62 176 GLY A N 1
ATOM 1332 C CA . GLY A 1 176 ? 10.762 -0.935 -29.455 1.00 89.62 176 GLY A CA 1
ATOM 1333 C C . GLY A 1 176 ? 10.789 0.536 -29.018 1.00 89.62 176 GLY A C 1
ATOM 1334 O O . GLY A 1 176 ? 11.831 1.178 -29.118 1.00 89.62 176 GLY A O 1
ATOM 1335 N N . MET A 1 177 ? 9.677 1.063 -28.497 1.00 90.81 177 MET A N 1
ATOM 1336 C CA . MET A 1 177 ? 9.555 2.426 -27.981 1.00 90.81 177 MET A CA 1
ATOM 1337 C C . MET A 1 177 ? 9.622 2.466 -26.453 1.00 90.81 177 MET A C 1
ATOM 1339 O O . MET A 1 177 ? 9.255 1.506 -25.768 1.00 90.81 177 MET A O 1
ATOM 1343 N N . VAL A 1 178 ? 10.083 3.598 -25.917 1.00 92.88 178 VAL A N 1
ATOM 1344 C CA . VAL A 1 178 ? 9.995 3.895 -24.483 1.00 92.88 178 VAL A CA 1
ATOM 1345 C C . VAL A 1 178 ? 8.521 4.139 -24.145 1.00 92.88 178 VAL A C 1
ATOM 1347 O O . VAL A 1 178 ? 7.894 4.962 -24.811 1.00 92.88 178 VAL A O 1
ATOM 1350 N N . PRO A 1 179 ? 7.941 3.428 -23.161 1.00 92.25 179 PRO A N 1
ATOM 1351 C CA . PRO A 1 179 ? 6.561 3.668 -22.764 1.00 92.25 179 PRO A CA 1
ATOM 1352 C C . PRO A 1 179 ? 6.411 5.077 -22.183 1.00 92.25 179 PRO A C 1
ATOM 1354 O O . PRO A 1 179 ? 7.295 5.567 -21.477 1.00 92.25 179 PRO A O 1
ATOM 1357 N N . GLU A 1 180 ? 5.278 5.715 -22.449 1.00 92.81 180 GLU A N 1
ATOM 1358 C CA . GLU A 1 180 ? 4.951 7.013 -21.863 1.00 92.81 180 GLU A CA 1
ATOM 1359 C C . GLU A 1 180 ? 4.609 6.881 -20.369 1.00 92.81 180 GLU A C 1
ATOM 1361 O O . GLU A 1 180 ? 4.251 5.803 -19.874 1.00 92.81 180 GLU A O 1
ATOM 1366 N N . LEU A 1 181 ? 4.763 7.984 -19.633 1.00 93.38 181 LEU A N 1
ATOM 1367 C CA . LEU A 1 181 ? 4.313 8.058 -18.246 1.00 93.38 181 LEU A CA 1
ATOM 1368 C C . LEU A 1 181 ? 2.780 8.028 -18.193 1.00 93.38 181 LEU A C 1
ATOM 1370 O O . LEU A 1 181 ? 2.136 8.562 -19.093 1.00 93.38 181 LEU A O 1
ATOM 1374 N N . PRO A 1 182 ? 2.192 7.435 -17.136 1.00 93.44 182 PRO A N 1
ATOM 1375 C CA . PRO A 1 182 ? 0.748 7.392 -16.992 1.00 93.44 182 PRO A CA 1
ATOM 1376 C C . PRO A 1 182 ? 0.166 8.799 -16.893 1.00 93.44 182 PRO A C 1
ATOM 1378 O O . PRO A 1 182 ? 0.687 9.643 -16.156 1.00 93.44 182 PRO A O 1
ATOM 1381 N N . ASP A 1 183 ? -0.951 9.017 -17.577 1.00 95.12 183 ASP A N 1
ATOM 1382 C CA . ASP A 1 183 ? -1.768 10.203 -17.354 1.00 95.12 183 ASP A CA 1
ATOM 1383 C C . ASP A 1 183 ? -2.492 10.144 -15.989 1.00 95.12 183 ASP A C 1
ATOM 1385 O O . ASP A 1 183 ? -2.341 9.206 -15.197 1.00 95.12 183 ASP A O 1
ATOM 1389 N N . GLY A 1 184 ? -3.280 11.176 -15.680 1.00 93.69 184 GLY A N 1
ATOM 1390 C CA . GLY A 1 184 ? -3.982 11.271 -14.399 1.00 93.69 184 GLY A CA 1
ATOM 1391 C C . GLY A 1 184 ? -5.019 10.168 -14.158 1.00 93.69 184 GLY A C 1
ATOM 1392 O O . GLY A 1 184 ? -5.201 9.749 -13.011 1.00 93.69 184 GLY A O 1
ATOM 1393 N N . ASP A 1 185 ? -5.689 9.680 -15.198 1.00 95.44 185 ASP A N 1
ATOM 1394 C CA . ASP A 1 185 ? -6.721 8.645 -15.077 1.00 95.44 185 ASP A CA 1
ATOM 1395 C C . ASP A 1 185 ? -6.085 7.260 -14.980 1.00 95.44 185 ASP A C 1
ATOM 1397 O O . ASP A 1 185 ? -6.514 6.412 -14.191 1.00 95.44 185 ASP A O 1
ATOM 1401 N N . GLU A 1 186 ? -5.010 7.036 -15.725 1.00 95.44 186 GLU A N 1
ATOM 1402 C CA . GLU A 1 186 ? -4.191 5.840 -15.618 1.00 95.44 186 GLU A CA 1
ATOM 1403 C C . GLU A 1 186 ? -3.505 5.725 -14.254 1.00 95.44 186 GLU A C 1
ATOM 1405 O O . GLU A 1 186 ? -3.432 4.630 -13.682 1.00 95.44 186 GLU A O 1
ATOM 1410 N N . LEU A 1 187 ? -3.038 6.846 -13.697 1.00 94.94 187 LEU A N 1
ATOM 1411 C CA . LEU A 1 187 ? -2.443 6.887 -12.365 1.00 94.94 187 LEU A CA 1
ATOM 1412 C C . LEU A 1 187 ? -3.483 6.597 -11.274 1.00 94.94 187 LEU A C 1
ATOM 1414 O O . LEU A 1 187 ? -3.187 5.864 -10.330 1.00 94.94 187 LEU A O 1
ATOM 1418 N N . GLN A 1 188 ? -4.713 7.101 -11.414 1.00 96.12 188 GLN A N 1
ATOM 1419 C CA . GLN A 1 188 ? -5.820 6.761 -10.511 1.00 96.12 188 GLN A CA 1
ATOM 1420 C C . GLN A 1 188 ? -6.179 5.272 -10.584 1.00 96.12 188 GLN A C 1
ATOM 1422 O O . GLN A 1 188 ? -6.384 4.642 -9.548 1.00 96.12 188 GLN A O 1
ATOM 1427 N N . GLN A 1 189 ? -6.209 4.678 -11.780 1.00 96.56 189 GLN A N 1
ATOM 1428 C CA . GLN A 1 189 ? -6.453 3.239 -11.947 1.00 96.56 189 GLN A CA 1
ATOM 1429 C C . GLN A 1 189 ? -5.347 2.396 -11.304 1.00 96.56 189 GLN A C 1
ATOM 1431 O O . GLN A 1 189 ? -5.627 1.443 -10.571 1.00 96.56 189 GLN A O 1
ATOM 1436 N N . PHE A 1 190 ? -4.086 2.773 -11.528 1.00 96.38 190 PHE A N 1
ATOM 1437 C CA . PHE A 1 190 ? -2.936 2.148 -10.880 1.00 96.38 190 PHE A CA 1
ATOM 1438 C C . PHE A 1 190 ? -3.031 2.231 -9.354 1.00 96.38 190 PHE A C 1
ATOM 1440 O O . PHE A 1 190 ? -2.899 1.216 -8.664 1.00 96.38 190 PHE A O 1
ATOM 1447 N N . GLY A 1 191 ? -3.332 3.421 -8.837 1.00 96.44 191 GLY A N 1
ATOM 1448 C CA . GLY A 1 191 ? -3.535 3.645 -7.416 1.00 96.44 191 GLY A CA 1
ATOM 1449 C C . GLY A 1 191 ? -4.703 2.851 -6.844 1.00 96.44 191 GLY A C 1
ATOM 1450 O O . GLY A 1 191 ? -4.598 2.320 -5.740 1.00 96.44 191 GLY A O 1
ATOM 1451 N N . GLY A 1 192 ? -5.792 2.702 -7.599 1.00 96.69 192 GLY A N 1
ATOM 1452 C CA . GLY A 1 192 ? -6.937 1.889 -7.202 1.00 96.69 192 GLY A CA 1
ATOM 1453 C C . GLY A 1 192 ? -6.553 0.421 -7.040 1.00 96.69 192 GLY A C 1
ATOM 1454 O O . GLY A 1 192 ? -6.951 -0.221 -6.073 1.00 96.69 192 GLY A O 1
ATOM 1455 N N . HIS A 1 193 ? -5.706 -0.113 -7.924 1.00 96.31 193 HIS A N 1
ATOM 1456 C CA . HIS A 1 193 ? -5.178 -1.468 -7.759 1.00 96.31 193 HIS A CA 1
ATOM 1457 C C . HIS A 1 193 ? -4.290 -1.608 -6.519 1.00 96.31 193 HIS A C 1
ATOM 1459 O O . HIS A 1 193 ? -4.440 -2.592 -5.797 1.00 96.31 193 HIS A O 1
ATOM 1465 N N . LEU A 1 194 ? -3.406 -0.641 -6.247 1.00 96.06 194 LEU A N 1
ATOM 1466 C CA . LEU A 1 194 ? -2.590 -0.622 -5.023 1.00 96.06 194 LEU A CA 1
ATOM 1467 C C . LEU A 1 194 ? -3.469 -0.610 -3.764 1.00 96.06 194 LEU A C 1
ATOM 1469 O O . LEU A 1 194 ? -3.212 -1.348 -2.814 1.00 96.06 194 LEU A O 1
ATOM 1473 N N . PHE A 1 195 ? -4.530 0.194 -3.773 1.00 95.88 195 PHE A N 1
ATOM 1474 C CA . PHE A 1 195 ? -5.460 0.311 -2.659 1.00 95.88 195 PHE A CA 1
ATOM 1475 C C . PHE A 1 195 ? -6.250 -0.983 -2.423 1.00 95.88 195 PHE A C 1
ATOM 1477 O O . PHE A 1 195 ? -6.241 -1.513 -1.314 1.00 95.88 195 PHE A O 1
ATOM 1484 N N . GLU A 1 196 ? -6.859 -1.553 -3.462 1.00 94.69 196 GLU A N 1
ATOM 1485 C CA . GLU A 1 196 ? -7.606 -2.816 -3.355 1.00 94.69 196 GLU A CA 1
ATOM 1486 C C . GLU A 1 196 ? -6.701 -4.016 -3.019 1.00 94.69 196 GLU A C 1
ATOM 1488 O O . GLU A 1 196 ? -7.153 -5.000 -2.431 1.00 94.69 196 GLU A O 1
ATOM 1493 N N . ALA A 1 197 ? -5.407 -3.943 -3.348 1.00 93.69 197 ALA A N 1
ATOM 1494 C CA . ALA A 1 197 ? -4.425 -4.931 -2.914 1.00 93.69 197 ALA A CA 1
ATOM 1495 C C . ALA A 1 197 ? -4.104 -4.824 -1.412 1.00 93.69 197 ALA A C 1
ATOM 1497 O O . ALA A 1 197 ? -3.971 -5.859 -0.763 1.00 93.69 197 ALA A O 1
ATOM 1498 N N . LEU A 1 198 ? -3.992 -3.611 -0.855 1.00 93.56 198 LEU A N 1
ATOM 1499 C CA . LEU A 1 198 ? -3.709 -3.386 0.571 1.00 93.56 198 LEU A CA 1
ATOM 1500 C C . LEU A 1 198 ? -4.922 -3.653 1.467 1.00 93.56 198 LEU A C 1
ATOM 1502 O O . LEU A 1 198 ? -4.805 -4.312 2.500 1.00 93.56 198 LEU A O 1
ATOM 1506 N N . PHE A 1 199 ? -6.092 -3.148 1.088 1.00 94.38 199 PHE A N 1
ATOM 1507 C CA . PHE A 1 199 ? -7.285 -3.163 1.931 1.00 94.38 199 PHE A CA 1
ATOM 1508 C C . PHE A 1 199 ? -8.210 -4.318 1.554 1.00 94.38 199 PHE A C 1
ATOM 1510 O O . PHE A 1 199 ? -9.301 -4.129 1.024 1.00 94.38 199 PHE A O 1
ATOM 1517 N N . VAL A 1 200 ? -7.771 -5.538 1.857 1.00 91.81 200 VAL A N 1
ATOM 1518 C CA . VAL A 1 200 ? -8.545 -6.762 1.611 1.00 91.81 200 VAL A CA 1
ATOM 1519 C C . VAL A 1 200 ? -9.492 -7.086 2.766 1.00 91.81 200 VAL A C 1
ATOM 1521 O O . VAL A 1 200 ? -9.164 -6.885 3.933 1.00 91.81 200 VAL A O 1
ATOM 1524 N N . GLY A 1 201 ? -10.668 -7.635 2.452 1.00 92.06 201 GLY A N 1
ATOM 1525 C CA . GLY A 1 201 ? -11.572 -8.236 3.439 1.00 92.06 201 GLY A CA 1
ATOM 1526 C C . GLY A 1 201 ? -11.818 -7.358 4.671 1.00 92.06 201 GLY A C 1
ATOM 1527 O O . GLY A 1 201 ? -12.282 -6.220 4.570 1.00 92.06 201 GLY A O 1
ATOM 1528 N N . SER A 1 202 ? -11.502 -7.891 5.850 1.00 95.81 202 SER A N 1
ATOM 1529 C CA . SER A 1 202 ? -11.709 -7.200 7.126 1.00 95.81 202 SER A CA 1
ATOM 1530 C C . SER A 1 202 ? -10.732 -6.035 7.360 1.00 95.81 202 SER A C 1
ATOM 1532 O O . SER A 1 202 ? -11.055 -5.125 8.125 1.00 95.81 202 SER A O 1
ATOM 1534 N N . VAL A 1 203 ? -9.584 -5.995 6.668 1.00 96.69 203 VAL A N 1
ATOM 1535 C CA . VAL A 1 203 ? -8.640 -4.860 6.723 1.00 96.69 203 VAL A CA 1
ATOM 1536 C C . VAL A 1 203 ? -9.283 -3.597 6.154 1.00 96.69 203 VAL A C 1
ATOM 1538 O O . VAL A 1 203 ? -9.133 -2.525 6.737 1.00 96.69 203 VAL A O 1
ATOM 1541 N N . ARG A 1 204 ? -10.079 -3.717 5.079 1.00 95.69 204 ARG A N 1
ATOM 1542 C CA . ARG A 1 204 ? -10.846 -2.585 4.530 1.00 95.69 204 ARG A CA 1
ATOM 1543 C C . ARG A 1 204 ? -11.801 -1.993 5.554 1.00 95.69 204 ARG A C 1
ATOM 1545 O O . ARG A 1 204 ? -11.829 -0.784 5.745 1.00 95.69 204 ARG A O 1
ATOM 1552 N N . ARG A 1 205 ? -12.544 -2.854 6.251 1.00 95.81 205 ARG A N 1
ATOM 1553 C CA . ARG A 1 205 ? -13.499 -2.420 7.279 1.00 95.81 205 ARG A CA 1
ATOM 1554 C C . ARG A 1 205 ? -12.789 -1.679 8.408 1.00 95.81 205 ARG A C 1
ATOM 1556 O O . ARG A 1 205 ? -13.280 -0.652 8.862 1.00 95.81 205 ARG A O 1
ATOM 1563 N N . LEU A 1 206 ? -11.628 -2.178 8.836 1.00 96.44 206 LEU A N 1
ATOM 1564 C CA . LEU A 1 206 ? -10.837 -1.523 9.874 1.00 96.44 206 LEU A CA 1
ATOM 1565 C C . LEU A 1 206 ? -10.297 -0.161 9.412 1.00 96.44 206 LEU A C 1
ATOM 1567 O O . LEU A 1 206 ? -10.345 0.796 10.179 1.00 96.44 206 LEU A O 1
ATOM 1571 N N . TYR A 1 207 ? -9.856 -0.050 8.156 1.00 95.25 207 TYR A N 1
ATOM 1572 C CA . TYR A 1 207 ? -9.481 1.229 7.547 1.00 95.25 207 TYR A CA 1
ATOM 1573 C C . TYR A 1 207 ? -10.644 2.226 7.529 1.00 95.25 207 TYR A C 1
ATOM 1575 O O . TYR A 1 207 ? -10.475 3.370 7.950 1.00 95.25 207 TYR A O 1
ATOM 1583 N N . ASP A 1 208 ? -11.833 1.795 7.106 1.00 93.94 208 ASP A N 1
ATOM 1584 C CA . ASP A 1 208 ? -13.013 2.661 7.062 1.00 93.94 208 ASP A CA 1
ATOM 1585 C C . ASP A 1 208 ? -13.390 3.155 8.473 1.00 93.94 208 ASP A C 1
ATOM 1587 O O . ASP A 1 208 ? -13.693 4.338 8.657 1.00 93.94 208 ASP A O 1
ATOM 1591 N N . VAL A 1 209 ? -13.295 2.283 9.488 1.00 94.25 209 VAL A N 1
ATOM 1592 C CA . VAL A 1 209 ? -13.477 2.647 10.903 1.00 94.25 209 VAL A CA 1
ATOM 1593 C C . VAL A 1 209 ? -12.432 3.672 11.340 1.00 94.25 209 VAL A C 1
ATOM 1595 O O . VAL A 1 209 ? -12.817 4.732 11.838 1.00 94.25 209 VAL A O 1
ATOM 1598 N N . ALA A 1 210 ? -11.144 3.413 11.103 1.00 93.00 210 ALA A N 1
ATOM 1599 C CA . ALA A 1 210 ? -10.056 4.323 11.460 1.00 93.00 210 ALA A CA 1
ATOM 1600 C C . ALA A 1 210 ? -10.239 5.710 10.827 1.00 93.00 210 ALA A C 1
ATOM 1602 O O . ALA A 1 210 ? -10.167 6.739 11.501 1.00 93.00 210 ALA A O 1
ATOM 1603 N N . ARG A 1 211 ? -10.595 5.754 9.538 1.00 89.88 211 ARG A N 1
ATOM 1604 C CA . ARG A 1 211 ? -10.922 7.000 8.831 1.00 89.88 211 ARG A CA 1
ATOM 1605 C C . ARG A 1 211 ? -12.144 7.704 9.412 1.00 89.88 211 ARG A C 1
ATOM 1607 O O . ARG A 1 211 ? -12.177 8.930 9.450 1.00 89.88 211 ARG A O 1
ATOM 1614 N N . SER A 1 212 ? -13.163 6.958 9.832 1.00 90.12 212 SER A N 1
ATOM 1615 C CA . SER A 1 212 ? -14.389 7.537 10.391 1.00 90.12 212 SER A CA 1
ATOM 1616 C C . SER A 1 212 ? -14.195 8.160 11.774 1.00 90.12 212 SER A C 1
ATOM 1618 O O . SER A 1 212 ? -14.962 9.057 12.125 1.00 90.12 212 SER A O 1
ATOM 1620 N N . GLN A 1 213 ? -13.197 7.700 12.533 1.00 89.25 213 GLN A N 1
ATOM 1621 C CA . GLN A 1 213 ? -12.862 8.221 13.859 1.00 89.25 213 GLN A CA 1
ATOM 1622 C C . GLN A 1 213 ? -11.973 9.466 13.766 1.00 89.25 213 GLN A C 1
ATOM 1624 O O . GLN A 1 213 ? -12.157 10.405 14.532 1.00 89.25 213 GLN A O 1
ATOM 1629 N N . GLN A 1 214 ? -11.106 9.545 12.755 1.00 83.75 214 GLN A N 1
ATOM 1630 C CA . GLN A 1 214 ? -10.222 10.692 12.508 1.00 83.75 214 GLN A CA 1
ATOM 1631 C C . GLN A 1 214 ? -10.901 11.849 11.745 1.00 83.75 214 GLN A C 1
ATOM 1633 O O . GLN A 1 214 ? -10.298 12.495 10.889 1.00 83.75 214 GLN A O 1
ATOM 1638 N N . ARG A 1 215 ? -12.186 12.136 12.006 1.00 75.38 215 ARG A N 1
ATOM 1639 C CA . ARG A 1 215 ? -12.906 13.220 11.306 1.00 75.38 215 ARG A CA 1
ATOM 1640 C C . ARG A 1 215 ? -12.236 14.571 11.568 1.00 75.38 215 ARG A C 1
ATOM 1642 O O . ARG A 1 215 ? -12.205 15.042 12.697 1.00 75.38 215 ARG A O 1
ATOM 1649 N N . GLY A 1 216 ? -11.751 15.204 10.500 1.00 75.50 216 GLY A N 1
ATOM 1650 C CA . GLY A 1 216 ? -11.086 16.510 10.563 1.00 75.50 216 GLY A CA 1
ATOM 1651 C C . GLY A 1 216 ? -9.589 16.454 10.883 1.00 75.50 216 GLY A C 1
ATOM 1652 O O . GLY A 1 216 ? -8.974 17.508 11.014 1.00 75.50 216 GLY A O 1
ATOM 1653 N N . ARG A 1 217 ? -8.998 15.256 10.983 1.00 83.88 217 ARG A N 1
ATOM 1654 C CA . ARG A 1 217 ? -7.557 15.041 11.167 1.00 83.88 217 ARG A CA 1
ATOM 1655 C C . ARG A 1 217 ? -7.025 14.069 10.113 1.00 83.88 217 ARG A C 1
ATOM 1657 O O . ARG A 1 217 ? -7.780 13.299 9.515 1.00 83.88 217 ARG A O 1
ATOM 1664 N N . ALA A 1 218 ? -5.723 14.127 9.859 1.00 85.69 218 ALA A N 1
ATOM 1665 C CA . ALA A 1 218 ? -5.083 13.159 8.983 1.00 85.69 218 ALA A CA 1
ATOM 1666 C C . ALA A 1 218 ? -4.982 11.798 9.692 1.00 85.69 218 ALA A C 1
ATOM 1668 O O . ALA A 1 218 ? -4.618 11.735 10.864 1.00 85.69 218 ALA A O 1
ATOM 1669 N N . LEU A 1 219 ? -5.302 10.704 8.991 1.00 90.38 219 LEU A N 1
ATOM 1670 C CA . LEU A 1 219 ? -5.070 9.355 9.524 1.00 90.38 219 LEU A CA 1
ATOM 1671 C C . LEU A 1 219 ? -3.603 8.981 9.304 1.00 90.38 219 LEU A C 1
ATOM 1673 O O . LEU A 1 219 ? -3.132 9.006 8.168 1.00 90.38 219 LEU A O 1
ATOM 1677 N N . ASN A 1 220 ? -2.908 8.566 10.359 1.00 91.50 220 ASN A N 1
ATOM 1678 C CA . ASN A 1 220 ? -1.562 8.014 10.233 1.00 91.50 220 ASN A CA 1
ATOM 1679 C C . ASN A 1 220 ? -1.649 6.541 9.824 1.00 91.50 220 ASN A C 1
ATOM 1681 O O . ASN A 1 220 ? -2.318 5.748 10.489 1.00 91.50 220 ASN A O 1
ATOM 1685 N N . ILE A 1 221 ? -0.975 6.165 8.739 1.00 93.19 221 ILE A N 1
ATOM 1686 C CA . ILE A 1 221 ? -0.843 4.779 8.287 1.00 93.19 221 ILE A CA 1
ATOM 1687 C C . ILE A 1 221 ? 0.635 4.420 8.276 1.00 93.19 221 ILE A C 1
ATOM 1689 O O . ILE A 1 221 ? 1.426 5.060 7.585 1.00 93.19 221 ILE A O 1
ATOM 1693 N N . ILE A 1 222 ? 0.996 3.368 9.006 1.00 93.75 222 ILE A N 1
ATOM 1694 C CA . ILE A 1 222 ? 2.348 2.807 8.982 1.00 93.75 222 ILE A CA 1
ATOM 1695 C C . ILE A 1 222 ? 2.290 1.461 8.276 1.00 93.75 222 ILE A C 1
ATOM 1697 O O . ILE A 1 222 ? 1.706 0.512 8.798 1.00 93.75 222 ILE A O 1
ATOM 1701 N N . LEU A 1 223 ? 2.921 1.371 7.107 1.00 94.94 223 LEU A N 1
ATOM 1702 C CA . LEU A 1 223 ? 3.093 0.126 6.373 1.00 94.94 223 LEU A CA 1
ATOM 1703 C C . LEU A 1 223 ? 4.462 -0.484 6.685 1.00 94.94 223 LEU A C 1
ATOM 1705 O O . LEU A 1 223 ? 5.492 0.077 6.328 1.00 94.94 223 LEU A O 1
ATOM 1709 N N . THR A 1 224 ? 4.471 -1.666 7.290 1.00 94.62 224 THR A N 1
ATOM 1710 C CA . THR A 1 224 ? 5.654 -2.521 7.443 1.00 94.62 224 THR A CA 1
ATOM 1711 C C . THR A 1 224 ? 5.507 -3.725 6.520 1.00 94.62 224 THR A C 1
ATOM 1713 O O . THR A 1 224 ? 4.449 -4.350 6.478 1.00 94.62 224 THR A O 1
ATOM 1716 N N . CYS A 1 225 ? 6.547 -4.081 5.772 1.00 92.62 225 CYS A N 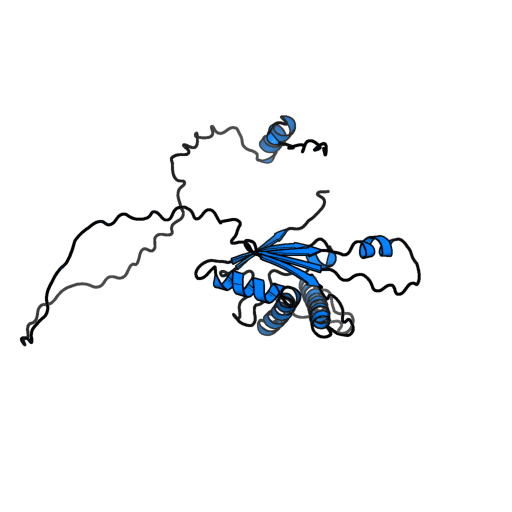1
ATOM 1717 C CA . CYS A 1 225 ? 6.500 -5.225 4.864 1.00 92.62 225 CYS A CA 1
ATOM 1718 C C . CYS A 1 225 ? 7.762 -6.067 5.015 1.00 92.62 225 CYS A C 1
ATOM 1720 O O . CYS A 1 225 ? 8.859 -5.570 4.772 1.00 92.62 225 CYS A O 1
ATOM 1722 N N . THR A 1 226 ? 7.608 -7.338 5.392 1.00 90.56 226 THR A N 1
ATOM 1723 C CA . THR A 1 226 ? 8.740 -8.269 5.521 1.00 90.56 226 THR A CA 1
ATOM 1724 C C . THR A 1 226 ? 9.084 -8.966 4.205 1.00 90.56 226 THR A C 1
ATOM 1726 O O . THR A 1 226 ? 10.121 -9.605 4.112 1.00 90.56 226 THR A O 1
ATOM 1729 N N . VAL A 1 227 ? 8.238 -8.840 3.175 1.00 87.81 227 VAL A N 1
ATOM 1730 C CA . VAL A 1 227 ? 8.480 -9.418 1.845 1.00 87.81 227 VAL A CA 1
ATOM 1731 C C . VAL A 1 227 ? 9.177 -8.382 0.955 1.00 87.81 227 VAL A C 1
ATOM 1733 O O . VAL A 1 227 ? 8.523 -7.405 0.567 1.00 87.81 227 VAL A O 1
ATOM 1736 N N . PRO A 1 228 ? 10.457 -8.570 0.573 1.00 87.19 228 PRO A N 1
ATOM 1737 C CA . PRO A 1 228 ? 11.241 -7.517 -0.076 1.00 87.19 228 PRO A CA 1
ATOM 1738 C C . PRO A 1 228 ? 10.622 -7.003 -1.376 1.00 87.19 228 PRO A C 1
ATOM 1740 O O . PRO A 1 228 ? 10.428 -5.803 -1.541 1.00 87.19 228 PRO A O 1
ATOM 1743 N N . TRP A 1 229 ? 10.224 -7.899 -2.285 1.00 86.81 229 TRP A N 1
ATOM 1744 C CA . TRP A 1 229 ? 9.675 -7.487 -3.581 1.00 86.81 229 TRP A CA 1
ATOM 1745 C C . TRP A 1 229 ? 8.337 -6.738 -3.446 1.00 86.81 229 TRP A C 1
ATOM 1747 O O . TRP A 1 229 ? 8.071 -5.822 -4.218 1.00 86.81 229 TRP A O 1
ATOM 1757 N N . ILE A 1 230 ? 7.518 -7.064 -2.440 1.00 90.88 230 ILE A N 1
ATOM 1758 C CA . ILE A 1 230 ? 6.265 -6.349 -2.145 1.00 90.88 230 ILE A CA 1
ATOM 1759 C C . ILE A 1 230 ? 6.577 -4.966 -1.562 1.00 90.88 230 ILE A C 1
ATOM 1761 O O . ILE A 1 230 ? 5.915 -3.990 -1.909 1.00 90.88 230 ILE A O 1
ATOM 1765 N N . ALA A 1 231 ? 7.607 -4.858 -0.720 1.00 90.88 231 ALA A N 1
ATOM 1766 C CA . ALA A 1 231 ? 8.025 -3.595 -0.114 1.00 90.88 231 ALA A CA 1
ATOM 1767 C C . ALA A 1 231 ? 8.502 -2.562 -1.154 1.00 90.88 231 ALA A C 1
ATOM 1769 O O . ALA A 1 231 ? 8.328 -1.360 -0.942 1.00 90.88 231 ALA A O 1
ATOM 1770 N N . THR A 1 232 ? 9.052 -3.019 -2.289 1.00 90.00 232 THR A N 1
ATOM 1771 C CA . THR A 1 232 ? 9.499 -2.134 -3.385 1.00 90.00 232 THR A CA 1
ATOM 1772 C C . THR A 1 232 ? 8.363 -1.426 -4.124 1.00 90.00 232 THR A C 1
ATOM 1774 O O . THR A 1 232 ? 8.608 -0.431 -4.807 1.00 90.00 232 THR A O 1
ATOM 1777 N N . LEU A 1 233 ? 7.123 -1.906 -3.992 1.00 92.69 233 LEU A N 1
ATOM 1778 C CA . LEU A 1 233 ? 5.984 -1.316 -4.685 1.00 92.69 233 LEU A CA 1
ATOM 1779 C C . LEU A 1 233 ? 5.668 0.090 -4.137 1.00 92.69 233 LEU A C 1
ATOM 1781 O O . LEU A 1 233 ? 5.873 0.356 -2.948 1.00 92.69 233 LEU A O 1
ATOM 1785 N N . PRO A 1 234 ? 5.170 1.006 -4.989 1.00 93.19 234 PRO A N 1
ATOM 1786 C CA . PRO A 1 234 ? 5.021 2.416 -4.641 1.00 93.19 234 PRO A CA 1
ATOM 1787 C C . PRO A 1 234 ? 3.676 2.661 -3.935 1.00 93.19 234 PRO A C 1
ATOM 1789 O O . PRO A 1 234 ? 2.770 3.297 -4.474 1.00 93.19 234 PRO A O 1
ATOM 1792 N N . TRP A 1 235 ? 3.525 2.088 -2.741 1.00 94.19 235 TRP A N 1
ATOM 1793 C CA . TRP A 1 235 ? 2.278 2.071 -1.967 1.00 94.19 235 TRP A CA 1
ATOM 1794 C C . TRP A 1 235 ? 1.716 3.458 -1.635 1.00 94.19 235 TRP A C 1
ATOM 1796 O O . TRP A 1 235 ? 0.514 3.592 -1.424 1.00 94.19 235 TRP A O 1
ATOM 1806 N N . GLU A 1 236 ? 2.550 4.493 -1.655 1.00 91.44 236 GLU A N 1
ATOM 1807 C CA . GLU A 1 236 ? 2.164 5.897 -1.497 1.00 91.44 236 GLU A CA 1
ATOM 1808 C C . GLU A 1 236 ? 1.148 6.360 -2.550 1.00 91.44 236 GLU A C 1
ATOM 1810 O O . GLU A 1 236 ? 0.315 7.226 -2.281 1.00 91.44 236 GLU A O 1
ATOM 1815 N N . PHE A 1 237 ? 1.178 5.749 -3.737 1.00 93.44 237 PHE A N 1
ATOM 1816 C CA . PHE A 1 237 ? 0.238 6.031 -4.820 1.00 93.44 237 PHE A CA 1
ATOM 1817 C C . PHE A 1 237 ? -1.063 5.239 -4.703 1.00 93.44 237 PHE A C 1
ATOM 1819 O O . PHE A 1 237 ? -1.874 5.282 -5.624 1.00 93.44 237 PHE A O 1
ATOM 1826 N N . ALA A 1 238 ? -1.304 4.522 -3.603 1.00 95.62 238 ALA A N 1
ATOM 1827 C CA . ALA A 1 238 ? -2.610 3.927 -3.360 1.00 95.62 238 ALA A CA 1
ATOM 1828 C C . ALA A 1 238 ? -3.697 5.012 -3.407 1.00 95.62 238 ALA A C 1
ATOM 1830 O O . ALA A 1 238 ? -3.589 6.046 -2.752 1.00 95.62 238 ALA A O 1
ATOM 1831 N N . PHE A 1 239 ? -4.737 4.780 -4.200 1.00 95.88 239 PHE A N 1
ATOM 1832 C CA . PHE A 1 239 ? -5.834 5.712 -4.430 1.00 95.88 239 PHE A CA 1
ATOM 1833 C C . PHE A 1 239 ? -7.117 5.117 -3.869 1.00 95.88 239 PHE A C 1
ATOM 1835 O O . PHE A 1 239 ? -7.525 4.041 -4.298 1.00 95.88 239 PHE A O 1
ATOM 1842 N N . ASP A 1 240 ? -7.751 5.813 -2.926 1.00 94.12 240 ASP A N 1
ATOM 1843 C CA . ASP A 1 240 ? -9.056 5.424 -2.398 1.00 94.12 240 ASP A CA 1
ATOM 1844 C C . ASP A 1 240 ? -10.146 5.845 -3.403 1.00 94.12 240 ASP A C 1
ATOM 1846 O O . ASP A 1 240 ? -10.438 7.045 -3.519 1.00 94.12 240 ASP A O 1
ATOM 1850 N N . PRO A 1 241 ? -10.783 4.895 -4.120 1.00 92.12 241 PRO A N 1
ATOM 1851 C CA . PRO A 1 241 ? -11.787 5.218 -5.128 1.00 92.12 241 PRO A CA 1
ATOM 1852 C C . PRO A 1 241 ? -13.057 5.826 -4.522 1.00 92.12 241 PRO A C 1
ATOM 1854 O O . PRO A 1 241 ? -13.733 6.608 -5.189 1.00 92.12 241 PRO A O 1
ATOM 1857 N N . SER A 1 242 ? -13.371 5.524 -3.258 1.00 91.25 242 SER A N 1
ATOM 1858 C CA . SER A 1 242 ? -14.552 6.063 -2.579 1.00 91.25 242 SER A CA 1
ATOM 1859 C C . SER A 1 242 ? -14.384 7.546 -2.254 1.00 91.25 242 SER A C 1
ATOM 1861 O O . SER A 1 242 ? -15.355 8.300 -2.257 1.00 91.25 242 SER A O 1
ATOM 1863 N N . ARG A 1 243 ? -13.149 7.977 -1.974 1.00 88.31 243 ARG A N 1
ATOM 1864 C CA . ARG A 1 243 ? -12.819 9.368 -1.615 1.00 88.31 243 ARG A CA 1
ATOM 1865 C C . ARG A 1 243 ? -12.201 10.163 -2.755 1.00 88.31 243 ARG A C 1
ATOM 1867 O O . ARG A 1 243 ? -12.084 11.380 -2.643 1.00 88.31 243 ARG A O 1
ATOM 1874 N N . ARG A 1 244 ? -11.822 9.484 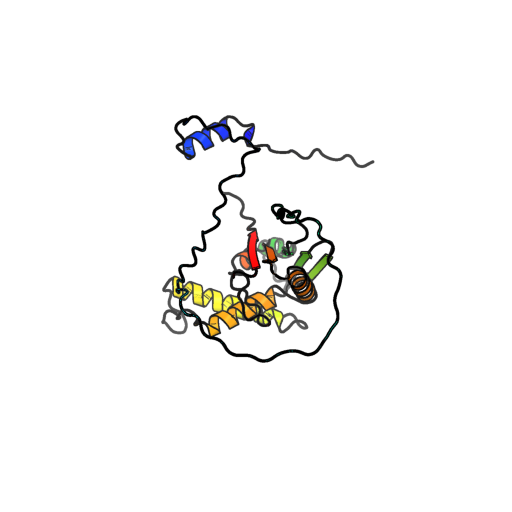-3.837 1.00 92.56 244 ARG A N 1
ATOM 1875 C CA . ARG A 1 244 ? -11.129 10.043 -5.000 1.00 92.56 244 ARG A CA 1
ATOM 1876 C C . ARG A 1 244 ? -9.837 10.776 -4.626 1.00 92.56 244 ARG A C 1
ATOM 1878 O O . ARG A 1 244 ? -9.562 11.860 -5.139 1.00 92.56 244 ARG A O 1
ATOM 1885 N N . LYS A 1 245 ? -9.058 10.198 -3.707 1.00 91.12 245 LYS A N 1
ATOM 1886 C CA . LYS A 1 245 ? -7.798 10.775 -3.214 1.00 91.12 245 LYS A CA 1
ATOM 1887 C C . LYS A 1 245 ? -6.717 9.715 -3.045 1.00 91.12 245 LYS A C 1
ATOM 1889 O O . LYS A 1 245 ? -7.001 8.576 -2.684 1.00 91.12 245 LYS A O 1
ATOM 1894 N N . PHE A 1 246 ? -5.469 10.119 -3.267 1.00 92.12 246 PHE A N 1
ATOM 1895 C CA . PHE A 1 246 ? -4.296 9.301 -2.969 1.00 92.12 246 PHE A CA 1
ATOM 1896 C C . PHE A 1 246 ? -4.014 9.283 -1.464 1.00 92.12 246 PHE A C 1
ATOM 1898 O O . PHE A 1 246 ? -4.155 10.304 -0.790 1.00 92.12 246 PHE A O 1
ATOM 1905 N N . LEU A 1 247 ? -3.571 8.145 -0.935 1.00 89.06 247 LEU A N 1
ATOM 1906 C CA . LEU A 1 247 ? -3.271 7.984 0.487 1.00 89.06 247 LEU A CA 1
ATOM 1907 C C . LEU A 1 247 ? -2.064 8.800 0.949 1.00 89.06 247 LEU A C 1
ATOM 1909 O O . LEU A 1 247 ? -1.968 9.097 2.126 1.00 89.06 247 LEU A O 1
ATOM 1913 N N . ALA A 1 248 ? -1.150 9.191 0.067 1.00 83.44 248 ALA A N 1
ATOM 1914 C CA . ALA A 1 248 ? -0.051 10.081 0.445 1.00 83.44 248 ALA A CA 1
ATOM 1915 C C . ALA A 1 248 ? -0.418 11.582 0.400 1.00 83.44 248 ALA A C 1
ATOM 1917 O O . ALA A 1 248 ? 0.465 12.429 0.511 1.00 83.44 248 ALA A O 1
ATOM 1918 N N . THR A 1 249 ? -1.694 11.935 0.197 1.00 80.50 249 THR A N 1
ATOM 1919 C CA . THR A 1 249 ? -2.156 13.339 0.170 1.00 80.50 249 THR A CA 1
ATOM 1920 C C . THR A 1 249 ? -2.772 13.756 1.508 1.00 80.50 249 THR A C 1
ATOM 1922 O O . THR A 1 249 ? -3.042 12.903 2.344 1.00 80.50 249 THR A O 1
ATOM 1925 N N . GLU A 1 250 ? -3.003 15.061 1.708 1.00 65.50 250 GLU A N 1
ATOM 1926 C CA . GLU A 1 250 ? -3.263 15.768 2.988 1.00 65.50 250 GLU A CA 1
ATOM 1927 C C . GLU A 1 250 ? -4.156 15.081 4.043 1.00 65.50 250 GLU A C 1
ATOM 1929 O O . GLU A 1 250 ? -4.061 15.392 5.226 1.00 65.50 250 GLU A O 1
ATOM 1934 N N . GLU A 1 251 ? -5.040 14.164 3.657 1.00 71.62 251 GLU A N 1
ATOM 1935 C CA . GLU A 1 251 ? -5.938 13.474 4.584 1.00 71.62 251 GLU A CA 1
ATOM 1936 C C . GLU A 1 251 ? -5.331 12.244 5.274 1.00 71.62 251 GLU A C 1
ATOM 1938 O O . GLU A 1 251 ? -5.951 11.693 6.194 1.00 71.62 251 GLU A O 1
ATOM 1943 N N . VAL A 1 252 ? -4.176 11.771 4.813 1.00 77.19 252 VAL A N 1
ATOM 1944 C CA . VAL A 1 252 ? -3.507 10.575 5.320 1.00 77.19 252 VAL A CA 1
ATOM 1945 C C . VAL A 1 252 ? -1.994 10.806 5.316 1.00 77.19 252 VAL A C 1
ATOM 1947 O O . VAL A 1 252 ? -1.411 11.256 4.333 1.00 77.19 252 VAL A O 1
ATOM 1950 N N . HIS A 1 253 ? -1.344 10.471 6.426 1.00 83.75 253 HIS A N 1
ATOM 1951 C CA . HIS A 1 253 ? 0.111 10.421 6.509 1.00 83.75 253 HIS A CA 1
ATOM 1952 C C . HIS A 1 253 ? 0.550 8.971 6.347 1.00 83.75 253 HIS A C 1
ATOM 1954 O O . HIS A 1 253 ? 0.352 8.150 7.242 1.00 83.75 253 HIS A O 1
ATOM 1960 N N . PHE A 1 254 ? 1.111 8.648 5.184 1.00 86.88 254 PHE A N 1
ATOM 1961 C CA . PHE A 1 254 ? 1.541 7.297 4.850 1.00 86.88 254 PHE A CA 1
ATOM 1962 C C . PHE A 1 254 ? 3.051 7.150 5.048 1.00 86.88 254 PHE A C 1
ATOM 1964 O O . PHE A 1 254 ? 3.838 7.799 4.361 1.00 86.88 254 PHE A O 1
ATOM 1971 N N . VAL A 1 255 ? 3.458 6.283 5.974 1.00 87.69 255 VAL A N 1
ATOM 1972 C CA . VAL A 1 255 ? 4.865 6.003 6.282 1.00 87.69 255 VAL A CA 1
ATOM 1973 C C . VAL A 1 255 ? 5.168 4.543 5.972 1.00 87.69 255 VAL A C 1
ATOM 1975 O O . VAL A 1 255 ? 4.461 3.646 6.433 1.00 87.69 255 VAL A O 1
ATOM 1978 N N . ARG A 1 256 ? 6.245 4.286 5.223 1.00 87.38 256 ARG A N 1
ATOM 1979 C CA . ARG A 1 256 ? 6.788 2.934 5.044 1.00 87.38 256 ARG A CA 1
ATOM 1980 C C . ARG A 1 256 ? 7.908 2.682 6.041 1.00 87.38 256 ARG A C 1
ATOM 1982 O O . ARG A 1 256 ? 8.874 3.437 6.086 1.00 87.38 256 ARG A O 1
ATOM 1989 N N . ASN A 1 257 ? 7.803 1.591 6.787 1.00 80.31 257 ASN A N 1
ATOM 1990 C CA . ASN A 1 257 ? 8.911 1.046 7.550 1.00 80.31 257 ASN A CA 1
ATOM 1991 C C . ASN A 1 257 ? 9.598 -0.029 6.705 1.00 80.31 257 ASN A C 1
ATOM 1993 O O . ASN A 1 257 ? 9.022 -1.092 6.445 1.00 80.31 257 ASN A O 1
ATOM 1997 N N . VAL A 1 258 ? 10.806 0.273 6.237 1.00 65.19 258 VAL A N 1
ATOM 1998 C CA . VAL A 1 258 ? 11.611 -0.669 5.463 1.00 65.19 258 VAL A CA 1
ATOM 1999 C C . VAL A 1 258 ? 12.569 -1.360 6.420 1.00 65.19 258 VAL A C 1
ATOM 2001 O O . VAL A 1 258 ? 13.433 -0.723 7.015 1.00 65.19 258 VAL A O 1
ATOM 2004 N N . LEU A 1 259 ? 12.425 -2.676 6.555 1.00 61.53 259 LEU A N 1
ATOM 2005 C CA . LEU A 1 259 ? 13.401 -3.511 7.246 1.00 61.53 259 LEU A CA 1
ATOM 2006 C C . LEU A 1 259 ? 14.598 -3.721 6.310 1.00 61.53 259 LEU A C 1
ATOM 2008 O O . LEU A 1 259 ? 14.721 -4.763 5.674 1.00 61.53 259 LEU A O 1
ATOM 2012 N N . THR A 1 260 ? 15.446 -2.707 6.153 1.00 49.97 260 THR A N 1
ATOM 2013 C CA . THR A 1 260 ? 16.756 -2.898 5.522 1.00 49.97 260 THR A CA 1
ATOM 2014 C C . THR A 1 260 ? 17.768 -3.244 6.602 1.00 49.97 260 THR A C 1
ATOM 2016 O O . THR A 1 260 ? 17.916 -2.492 7.565 1.00 49.97 260 THR A O 1
ATOM 2019 N N . SER A 1 261 ? 18.499 -4.344 6.437 1.00 44.19 261 SER A N 1
ATOM 2020 C CA . SER A 1 261 ? 19.779 -4.519 7.123 1.00 44.19 261 SER A CA 1
ATOM 2021 C C . SER A 1 261 ? 20.678 -3.343 6.736 1.00 44.19 261 SER A C 1
ATOM 2023 O O . SER A 1 261 ? 20.937 -3.140 5.549 1.00 44.19 261 SER A O 1
ATOM 2025 N N . VAL A 1 262 ? 21.083 -2.534 7.717 1.00 38.19 262 VAL A N 1
ATOM 2026 C CA . VAL A 1 262 ? 22.100 -1.497 7.508 1.00 38.19 262 VAL A CA 1
ATOM 2027 C C . VAL A 1 262 ? 23.387 -2.220 7.077 1.00 38.19 262 VAL A C 1
ATOM 2029 O O . VAL A 1 262 ? 23.757 -3.176 7.764 1.00 38.19 262 VAL A O 1
ATOM 2032 N N . PRO A 1 263 ? 23.985 -1.862 5.926 1.00 41.81 263 PRO A N 1
ATOM 2033 C CA . PRO A 1 263 ? 25.185 -2.516 5.406 1.00 41.81 263 PRO A CA 1
ATOM 2034 C C . PRO A 1 263 ? 26.418 -2.294 6.286 1.00 41.81 263 PRO A C 1
ATOM 2036 O O . PRO A 1 263 ? 26.476 -1.255 6.984 1.00 41.81 263 PRO A O 1
#

Radius of gyration: 28.85 Å; chains: 1; bounding box: 78×89×67 Å

pLDDT: mean 70.34, std 23.97, range [25.84, 97.75]

Secondary structure (DSSP, 8-state):
---PPPP----GGG-HHHHHHHHHHTT----------TTS---------------------------------------------------GGGEEEEEEE--THHHHTTT--------PPPPEEEEEETTEEEEEE---S--TT-TTHHHHHHHHHHHHHHHHHHHHTPPPTTTSSPPPPP-HHHHHHHHHHHHHHHS-HHHHHHHHHHHHHSTTSPEEEEEEESSHHHHTS-GGG-EETTTTEETTSTTEEEEEEE-PPP-

Sequence (263 aa):
AANGQPIHHLNYFNDEATVRFLLHSLGIAQEPVTPLAPETSLPSRHFFRRARGGSRSAGEGEASFEPTAVRKVPAAAGSEAGRGAEPDLVNATDTLHLTILGSPDEEIASEEGGRQRSRRPMPMILAIYGSARVLEKFPTRNSGGLARSGTHFQQIIRRHISISRSLQGIPDKSSGMVPELPDGDELQQFGGHLFEALFVGSVRRLYDVARSQQRGRALNIILTCTVPWIATLPWEFAFDPSRRKFLATEEVHFVRNVLTSVP

Foldseek 3Di:
DDDDDDDDDPPLVVDPVSVVVVCVVVVDDPDPDDPPPVPDDDDDPDDDPPDDDDDDDDDDDDDDDDDDDDDDDDDDDDDDDDPPPDPPPPPPLLAKEKEKAADPVVVVVVPDPDPDPPVRDFIWIWIDHRPDIDIGTQDCACDVPPNPLVVLNVLLVVLVVLQVQLVVQNADPVPSGRHHRDDPVRLLVSLCSLQCSRCDDVSVVVVVVSLVVQVPAAREYEYEYPDVVVLPGPSQSNADPVVRDGQVDRRYPYHYDYPDDDD